Protein AF-A0A1W9PAC4-F1 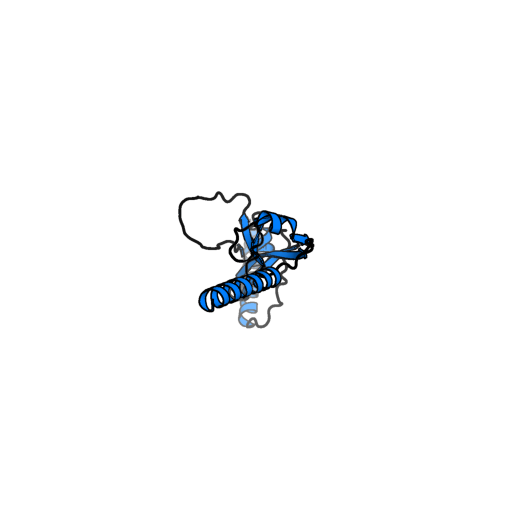(afdb_monomer)

Sequence (185 aa):
MRRWAFILVIIVAGIILAYIFEKTGLWRTVSPDELKNSIEIIDVETKWVKKYYQPWPAKLILVPAISFRVKNISDKPLRYINFNANFRFKDDYENLGDFTLKSNYGVEGKTKESFEKNPYWKTVFVKLFAQSKGSQYVLLGEWEVSKKIEFEEPEPVGLPEKKKIKEKQDSSEKLSSEKKKEEIK

Secondary structure (DSSP, 8-state):
-HHHHHHHHHHHHHHHHHHHHHHHTTT-PPPHHHHHHHEEEEEEEEEEEEEEEETTTTEEEEEEEEEEEEEE-SSSPP-SEEEEEEEEETT-----S--------PEEESSHHHHHT-TT-PPEEEEEEEEETTPPPEEEEEEEPP--EE--PPP-----HHHHHHHHHHHHHHHHHHHHHHTT-

Foldseek 3Di:
DVVVVVVVVVVVVVVVVVVVCVVVCVPDFQALVNVLVQKDKADKAKEWEWPDADVVVQKTKIAIDIDIDMDGPDPDDAPAKDKDKDKDFPPDDDPVDDDDDDDPRIDMARDPVRQVPDPSPGWMKMWMWMGGPPHDTHTNDIDIHDHHYPDDDDDDPDDDVVVVVVVVVVVVVVVVVVVVVVVVD

Structure (mmCIF, N/CA/C/O backbone):
data_AF-A0A1W9PAC4-F1
#
_entry.id   AF-A0A1W9PAC4-F1
#
loop_
_atom_site.group_PDB
_atom_site.id
_atom_site.type_symbol
_atom_site.label_atom_id
_atom_site.label_alt_id
_atom_site.label_comp_id
_atom_site.label_asym_id
_atom_site.label_entity_id
_atom_site.label_seq_id
_atom_site.pdbx_PDB_ins_code
_atom_site.Cartn_x
_atom_site.Cartn_y
_atom_site.Cartn_z
_atom_site.occupancy
_atom_site.B_iso_or_equiv
_atom_site.auth_seq_id
_atom_site.auth_comp_id
_atom_site.auth_asym_id
_atom_site.auth_atom_id
_atom_site.pdbx_PDB_model_num
ATOM 1 N N . MET A 1 1 ? 56.668 -9.539 -27.075 1.00 60.09 1 MET A N 1
ATOM 2 C CA . MET A 1 1 ? 55.412 -10.220 -27.477 1.00 60.09 1 MET A CA 1
ATOM 3 C C . MET A 1 1 ? 54.545 -10.691 -26.306 1.00 60.09 1 MET A C 1
ATOM 5 O O . MET A 1 1 ? 53.349 -10.454 -26.348 1.00 60.09 1 MET A O 1
ATOM 9 N N . ARG A 1 2 ? 55.102 -11.274 -25.228 1.00 66.62 2 ARG A N 1
ATOM 10 C CA . ARG A 1 2 ? 54.302 -11.801 -24.096 1.00 66.62 2 ARG A CA 1
ATOM 11 C C . ARG A 1 2 ? 53.418 -10.762 -23.381 1.00 66.62 2 ARG A C 1
ATOM 13 O O . ARG A 1 2 ? 52.268 -11.056 -23.098 1.00 66.62 2 ARG A O 1
ATOM 20 N N . ARG A 1 3 ? 53.906 -9.533 -23.155 1.00 71.81 3 ARG A N 1
ATOM 21 C CA . ARG A 1 3 ? 53.130 -8.449 -22.508 1.00 71.81 3 ARG A CA 1
ATOM 22 C C . ARG A 1 3 ? 51.847 -8.073 -23.264 1.00 71.81 3 ARG A C 1
ATOM 24 O O . ARG A 1 3 ? 50.811 -7.898 -22.642 1.00 71.81 3 ARG A O 1
ATOM 31 N N . TRP A 1 4 ? 51.908 -8.019 -24.593 1.00 80.62 4 TRP A N 1
ATOM 32 C CA . TRP A 1 4 ? 50.751 -7.713 -25.441 1.00 80.62 4 TRP A CA 1
ATOM 33 C C . TRP A 1 4 ? 49.730 -8.857 -25.467 1.00 80.62 4 TRP A C 1
ATOM 35 O O . TRP A 1 4 ? 48.531 -8.605 -25.437 1.00 80.62 4 TRP A O 1
ATOM 45 N N . ALA A 1 5 ? 50.199 -10.109 -25.426 1.00 83.19 5 ALA A N 1
ATOM 46 C CA . ALA A 1 5 ? 49.327 -11.276 -25.301 1.00 83.19 5 ALA A CA 1
ATOM 47 C C . ALA A 1 5 ? 48.575 -11.299 -23.955 1.00 83.19 5 ALA A C 1
ATOM 49 O O . ALA A 1 5 ? 47.379 -11.568 -23.933 1.00 83.19 5 ALA A O 1
ATOM 50 N N . PHE A 1 6 ? 49.234 -10.945 -22.843 1.00 85.31 6 PHE A N 1
ATOM 51 C CA . PHE A 1 6 ? 48.568 -10.830 -21.537 1.00 85.31 6 PHE A CA 1
ATOM 52 C C . PHE A 1 6 ? 47.510 -9.719 -21.506 1.00 85.31 6 PHE A C 1
ATOM 54 O O . PHE A 1 6 ? 46.429 -9.929 -20.963 1.00 85.31 6 PHE A O 1
ATOM 61 N N . ILE A 1 7 ? 47.785 -8.568 -22.127 1.00 88.12 7 ILE A N 1
ATOM 62 C CA . ILE A 1 7 ? 46.810 -7.470 -22.232 1.00 88.12 7 ILE A CA 1
ATOM 63 C C . ILE A 1 7 ? 45.577 -7.917 -23.034 1.00 88.12 7 ILE A C 1
ATOM 65 O O . ILE A 1 7 ? 44.453 -7.684 -22.598 1.00 88.12 7 ILE A O 1
ATOM 69 N N . LEU A 1 8 ? 45.772 -8.620 -24.155 1.00 90.06 8 LEU A N 1
ATOM 70 C CA . LEU A 1 8 ? 44.669 -9.163 -24.956 1.00 90.06 8 LEU A CA 1
ATOM 71 C C . LEU A 1 8 ? 43.803 -10.155 -24.170 1.00 90.06 8 LEU A C 1
ATOM 73 O O . LEU A 1 8 ? 42.580 -10.067 -24.228 1.00 90.06 8 LEU A O 1
ATOM 77 N N . VAL A 1 9 ? 44.412 -11.057 -23.396 1.00 91.88 9 VAL A N 1
ATOM 78 C CA . VAL A 1 9 ? 43.668 -12.018 -22.562 1.00 91.88 9 VAL A CA 1
ATOM 79 C C . VAL A 1 9 ? 42.829 -11.308 -21.498 1.00 91.88 9 VAL A C 1
ATOM 81 O O . VAL A 1 9 ? 41.680 -11.685 -21.289 1.00 91.88 9 VAL A O 1
ATOM 84 N N . ILE A 1 10 ? 43.355 -10.255 -20.863 1.00 93.00 10 ILE A N 1
ATOM 85 C CA . ILE A 1 10 ? 42.607 -9.470 -19.867 1.00 93.00 10 ILE A CA 1
ATOM 86 C C . ILE A 1 10 ? 41.423 -8.744 -20.513 1.00 93.00 10 ILE A C 1
ATOM 88 O O . ILE A 1 10 ? 40.334 -8.739 -19.945 1.00 93.00 10 ILE A O 1
ATOM 92 N N . ILE A 1 11 ? 41.604 -8.170 -21.706 1.00 94.19 11 ILE A N 1
ATOM 93 C CA . ILE A 1 11 ? 40.517 -7.500 -22.435 1.00 94.19 11 ILE A CA 1
ATOM 94 C C . ILE A 1 11 ? 39.421 -8.506 -22.798 1.00 94.19 11 ILE A C 1
ATOM 96 O O . ILE A 1 11 ? 38.248 -8.252 -22.534 1.00 94.19 11 ILE A O 1
ATOM 100 N N . VAL A 1 12 ? 39.789 -9.670 -23.341 1.00 94.94 12 VAL A N 1
ATOM 101 C CA . VAL A 1 12 ? 38.826 -10.726 -23.688 1.00 94.94 12 VAL A CA 1
ATOM 102 C C . VAL A 1 12 ? 38.099 -11.237 -22.441 1.00 94.94 12 VAL A C 1
ATOM 104 O O . VAL A 1 12 ? 36.876 -11.356 -22.459 1.00 94.94 12 VAL A O 1
ATOM 107 N N . ALA A 1 13 ? 38.812 -11.464 -21.335 1.00 94.06 13 ALA A N 1
ATOM 108 C CA . ALA A 1 13 ? 38.203 -11.848 -20.063 1.00 94.06 13 ALA A CA 1
ATOM 109 C C . ALA A 1 13 ? 37.249 -10.764 -19.532 1.00 94.06 13 ALA A C 1
ATOM 111 O O . ALA A 1 13 ? 36.158 -11.090 -19.072 1.00 94.06 13 ALA A O 1
ATOM 112 N N . GLY A 1 14 ? 37.615 -9.485 -19.650 1.00 93.19 14 GLY A N 1
ATOM 113 C CA . GLY A 1 14 ? 36.762 -8.355 -19.283 1.00 93.19 14 GLY A CA 1
ATOM 114 C C . GLY A 1 14 ? 35.483 -8.277 -20.119 1.00 93.19 14 GLY A C 1
ATOM 115 O O . GLY A 1 14 ? 34.410 -8.065 -19.562 1.00 93.19 14 GLY A O 1
ATOM 116 N N . ILE A 1 15 ? 35.568 -8.521 -21.431 1.00 92.44 15 ILE A N 1
ATOM 117 C CA . ILE A 1 15 ? 34.404 -8.558 -22.332 1.00 92.44 15 ILE A CA 1
ATOM 118 C C . ILE A 1 15 ? 33.488 -9.740 -21.992 1.00 92.44 15 ILE A C 1
ATOM 120 O O . ILE A 1 15 ? 32.274 -9.567 -21.900 1.00 92.44 15 ILE A O 1
ATOM 124 N N . ILE A 1 16 ? 34.054 -10.929 -21.755 1.00 92.00 16 ILE A N 1
ATOM 125 C CA . ILE A 1 16 ? 33.286 -12.112 -21.338 1.00 92.00 16 ILE A CA 1
ATOM 126 C C . ILE A 1 16 ? 32.584 -11.841 -20.003 1.00 92.00 16 ILE A C 1
ATOM 128 O O . ILE A 1 16 ? 31.401 -12.138 -19.852 1.00 92.00 16 ILE A O 1
ATOM 132 N N . LEU A 1 17 ? 33.286 -11.231 -19.048 1.00 88.69 17 LEU A N 1
ATOM 133 C CA . LEU A 1 17 ? 32.726 -10.890 -17.747 1.00 88.69 17 LEU A CA 1
ATOM 134 C C . LEU A 1 17 ? 31.607 -9.841 -17.869 1.00 88.69 17 LEU A C 1
ATOM 136 O O . LEU A 1 17 ? 30.558 -10.001 -17.248 1.00 88.69 17 LEU A O 1
ATOM 140 N N . ALA A 1 18 ? 31.780 -8.819 -18.712 1.00 84.38 18 ALA A N 1
ATOM 141 C CA . ALA A 1 18 ? 30.745 -7.828 -19.006 1.00 84.38 18 ALA A CA 1
ATOM 142 C C . ALA A 1 18 ? 29.501 -8.470 -19.646 1.00 84.38 18 ALA A C 1
ATOM 144 O O . ALA A 1 18 ? 28.381 -8.189 -19.219 1.00 84.38 18 ALA A O 1
ATOM 145 N N . TYR A 1 19 ? 29.686 -9.398 -20.590 1.00 85.75 19 TYR A N 1
ATOM 146 C CA . TYR A 1 19 ? 28.593 -10.154 -21.209 1.00 85.75 19 TYR A CA 1
ATOM 147 C C . TYR A 1 19 ? 27.825 -11.008 -20.185 1.00 85.75 19 TYR A C 1
ATOM 149 O O . TYR A 1 19 ? 26.591 -11.038 -20.181 1.00 85.75 19 TYR A O 1
ATOM 157 N N . ILE A 1 20 ? 28.541 -11.665 -19.266 1.00 83.81 20 ILE A N 1
ATOM 158 C CA . ILE A 1 20 ? 27.935 -12.423 -18.163 1.00 83.81 20 ILE A CA 1
ATOM 159 C C . ILE A 1 20 ? 27.167 -11.484 -17.223 1.00 83.81 20 ILE A C 1
ATOM 161 O O . ILE A 1 20 ? 26.038 -11.801 -16.842 1.00 83.81 20 ILE A O 1
ATOM 165 N N . PHE A 1 21 ? 27.715 -10.319 -16.868 1.00 78.00 21 PHE A N 1
ATOM 166 C CA . PHE A 1 21 ? 27.021 -9.343 -16.020 1.00 78.00 21 PHE A CA 1
ATOM 167 C C . PHE A 1 21 ? 25.749 -8.786 -16.672 1.00 78.00 21 PHE A C 1
ATOM 169 O O . PHE A 1 21 ? 24.727 -8.639 -15.995 1.00 78.00 21 PHE A O 1
ATOM 176 N N . GLU A 1 22 ? 25.765 -8.544 -17.984 1.00 71.69 22 GLU A N 1
ATOM 177 C CA . GLU A 1 22 ? 24.590 -8.092 -18.731 1.00 71.69 22 GLU A CA 1
ATOM 178 C C . GLU A 1 22 ? 23.487 -9.163 -18.766 1.00 71.69 22 GLU A C 1
ATOM 180 O O . GLU A 1 22 ? 22.313 -8.861 -18.525 1.00 71.69 22 GLU A O 1
ATOM 185 N N . LYS A 1 23 ? 23.860 -10.429 -19.001 1.00 74.44 23 LYS A N 1
ATOM 186 C CA . LYS A 1 23 ? 22.927 -11.568 -19.019 1.00 74.44 23 LYS A CA 1
ATOM 187 C C . LYS A 1 23 ? 22.364 -11.904 -17.641 1.00 74.44 23 LYS A C 1
ATOM 189 O O . LYS A 1 23 ? 21.190 -12.248 -17.535 1.00 74.44 23 LYS A O 1
ATOM 194 N N . THR A 1 24 ? 23.174 -11.794 -16.592 1.00 69.50 24 THR A N 1
ATOM 195 C CA . THR A 1 24 ? 22.753 -12.071 -15.207 1.00 69.50 24 THR A CA 1
ATOM 196 C C . THR A 1 24 ? 21.958 -10.921 -14.584 1.00 69.50 24 THR A C 1
ATOM 198 O O . THR A 1 24 ? 21.351 -11.096 -13.526 1.00 69.50 24 THR A O 1
ATOM 201 N N . GLY A 1 25 ? 21.892 -9.762 -15.252 1.00 63.94 25 GLY A N 1
ATOM 202 C CA . GLY A 1 25 ? 21.044 -8.640 -14.853 1.00 63.94 25 GLY A CA 1
ATOM 203 C C . GLY A 1 25 ? 21.508 -7.949 -13.572 1.00 63.94 25 GLY A C 1
ATOM 204 O O . GLY A 1 25 ? 20.703 -7.295 -12.909 1.00 63.94 25 GLY A O 1
ATOM 205 N N . LEU A 1 26 ? 22.790 -8.082 -13.212 1.00 63.75 26 LEU A N 1
ATOM 206 C CA . LEU A 1 26 ? 23.331 -7.524 -11.971 1.00 63.75 26 LEU A CA 1
ATOM 207 C C . LEU A 1 26 ? 23.225 -5.988 -11.929 1.00 63.75 26 LEU A C 1
ATOM 209 O O . LEU A 1 26 ? 23.086 -5.418 -10.851 1.00 63.75 26 LEU A O 1
ATOM 213 N N . TRP A 1 27 ? 23.245 -5.333 -13.097 1.00 59.75 27 TRP A N 1
ATOM 214 C CA . TRP A 1 27 ? 23.208 -3.870 -13.254 1.00 59.75 27 TRP A CA 1
ATOM 215 C C . TRP A 1 27 ? 21.877 -3.329 -13.784 1.00 59.75 27 TRP A C 1
ATO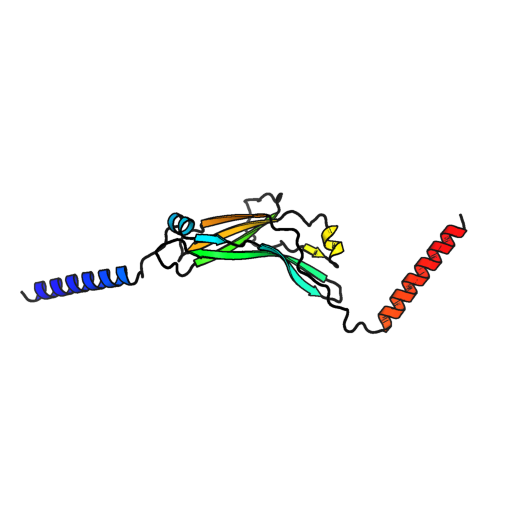M 217 O O . TRP A 1 27 ? 21.769 -2.146 -14.092 1.00 59.75 27 TRP A O 1
ATOM 227 N N . ARG A 1 28 ? 20.843 -4.170 -13.907 1.00 63.25 28 ARG A N 1
ATOM 228 C CA . ARG A 1 28 ? 19.540 -3.701 -14.387 1.00 63.25 28 ARG A CA 1
ATOM 229 C C . ARG A 1 28 ? 18.758 -3.091 -13.230 1.00 63.25 28 ARG A C 1
ATOM 231 O O . ARG A 1 28 ? 18.177 -3.807 -12.415 1.00 63.25 28 ARG A O 1
ATOM 238 N N . THR A 1 29 ? 18.755 -1.766 -13.164 1.00 66.56 29 THR A N 1
ATOM 239 C CA . THR A 1 29 ? 17.767 -0.997 -12.409 1.00 66.56 29 THR A CA 1
ATOM 240 C C . THR A 1 29 ? 16.580 -0.735 -13.331 1.00 66.56 29 THR A C 1
ATOM 242 O O . THR A 1 29 ? 16.749 -0.323 -14.476 1.00 66.56 29 THR A O 1
ATOM 245 N N . VAL A 1 30 ? 15.370 -1.050 -12.869 1.00 76.00 30 VAL A N 1
ATOM 246 C CA . VAL A 1 30 ? 14.154 -0.714 -13.620 1.00 76.00 30 VAL A CA 1
ATOM 247 C C . VAL A 1 30 ? 13.924 0.779 -13.429 1.00 76.00 30 VAL A C 1
ATOM 249 O O . VAL A 1 30 ? 13.931 1.254 -12.290 1.00 76.00 30 VAL A O 1
ATOM 252 N N . SER A 1 31 ? 13.771 1.521 -14.525 1.00 82.75 31 SER A N 1
ATOM 253 C CA . SER A 1 31 ? 13.469 2.950 -14.424 1.00 82.75 31 SER A CA 1
ATOM 254 C C . SER A 1 31 ? 12.066 3.165 -13.829 1.00 82.75 31 SER A C 1
ATOM 256 O O . SER A 1 31 ? 11.209 2.291 -13.971 1.00 82.75 31 SER A O 1
ATOM 258 N N . PRO A 1 32 ? 11.801 4.302 -13.163 1.00 82.94 32 PRO A N 1
ATOM 259 C CA . PRO A 1 32 ? 10.486 4.603 -12.591 1.00 82.94 32 PRO A CA 1
ATOM 260 C C . PRO A 1 32 ? 9.332 4.471 -13.605 1.00 82.94 32 PRO A C 1
ATOM 262 O O . PRO A 1 32 ? 8.325 3.815 -13.335 1.00 82.94 32 PRO A O 1
ATOM 265 N N . ASP A 1 33 ? 9.506 5.021 -14.806 1.00 85.25 33 ASP A N 1
ATOM 266 C CA . ASP A 1 33 ? 8.476 4.990 -15.850 1.00 85.25 33 ASP A CA 1
ATOM 267 C C . ASP A 1 33 ? 8.273 3.581 -16.420 1.00 85.25 33 ASP A C 1
ATOM 269 O O . ASP A 1 33 ? 7.141 3.144 -16.632 1.00 85.25 33 ASP A O 1
ATOM 273 N N . GLU A 1 34 ? 9.360 2.823 -16.604 1.00 84.56 34 GLU A N 1
ATOM 274 C CA . GLU A 1 34 ? 9.277 1.415 -17.004 1.00 84.56 34 GLU A CA 1
ATOM 275 C C . GLU A 1 34 ? 8.560 0.590 -15.930 1.00 84.56 34 GLU A C 1
ATOM 277 O O . GLU A 1 34 ? 7.704 -0.227 -16.262 1.00 84.56 34 GLU A O 1
ATOM 282 N N . LEU A 1 35 ? 8.832 0.839 -14.644 1.00 86.44 35 LEU A N 1
ATOM 283 C CA . LEU A 1 35 ? 8.180 0.146 -13.533 1.00 86.44 35 LEU A CA 1
ATOM 284 C C . LEU A 1 35 ? 6.671 0.408 -13.517 1.00 86.44 35 LEU A C 1
ATOM 286 O O . LEU A 1 35 ? 5.900 -0.536 -13.347 1.00 86.44 35 LEU A O 1
ATOM 290 N N . LYS A 1 36 ? 6.258 1.663 -13.738 1.00 87.38 36 LYS A N 1
ATOM 291 C CA . LYS A 1 36 ? 4.842 2.048 -13.803 1.00 87.38 36 LYS A CA 1
ATOM 292 C C . LYS A 1 36 ? 4.095 1.282 -14.889 1.00 87.38 36 LYS A C 1
ATOM 294 O O . LYS A 1 36 ? 3.014 0.769 -14.642 1.00 87.38 36 LYS A O 1
ATOM 299 N N . ASN A 1 37 ? 4.693 1.188 -16.073 1.00 88.50 37 ASN A N 1
ATOM 300 C CA . ASN A 1 37 ? 4.076 0.537 -17.228 1.00 88.50 37 ASN A CA 1
ATOM 301 C C . ASN A 1 37 ? 4.158 -0.996 -17.161 1.00 88.50 37 ASN A C 1
ATOM 303 O O . ASN A 1 37 ? 3.436 -1.687 -17.873 1.00 88.50 37 ASN A O 1
ATOM 307 N N . SER A 1 38 ? 5.038 -1.533 -16.314 1.00 87.06 38 SER A N 1
ATOM 308 C CA . SER A 1 38 ? 5.217 -2.978 -16.142 1.00 87.06 38 SER A CA 1
ATOM 309 C C . SER A 1 38 ? 4.246 -3.588 -15.131 1.00 87.06 38 SER A C 1
ATOM 311 O O . SER A 1 38 ? 4.070 -4.808 -15.120 1.00 87.06 38 SER A O 1
ATOM 313 N N . ILE A 1 39 ? 3.649 -2.768 -14.260 1.00 86.56 39 ILE A N 1
ATOM 314 C CA . ILE A 1 39 ? 2.827 -3.214 -13.137 1.00 86.56 39 ILE A CA 1
ATOM 315 C C . ILE A 1 39 ? 1.390 -2.737 -13.312 1.00 86.56 39 ILE A C 1
ATOM 317 O O . ILE A 1 39 ? 1.124 -1.541 -13.379 1.00 86.56 39 ILE A O 1
ATOM 321 N N . GLU A 1 40 ? 0.456 -3.679 -13.261 1.00 87.38 40 GLU A N 1
ATOM 322 C CA . GLU A 1 40 ? -0.969 -3.392 -13.150 1.00 87.38 40 GLU A CA 1
ATOM 323 C C . GLU A 1 40 ? -1.501 -3.879 -11.804 1.00 87.38 40 GLU A C 1
ATOM 325 O O . GLU A 1 40 ? -1.201 -4.990 -11.346 1.00 87.38 40 GLU A O 1
ATOM 330 N N . ILE A 1 41 ? -2.287 -3.019 -11.160 1.00 86.56 41 ILE A N 1
ATOM 331 C CA . ILE A 1 41 ? -2.969 -3.325 -9.908 1.00 86.56 41 ILE A CA 1
ATOM 332 C C . ILE A 1 41 ? -4.373 -3.826 -10.236 1.00 86.56 41 ILE A C 1
ATOM 334 O O . ILE A 1 41 ? -5.154 -3.131 -10.880 1.00 86.56 41 ILE A O 1
ATOM 338 N N . ILE A 1 42 ? -4.690 -5.024 -9.757 1.00 85.12 42 ILE A N 1
ATOM 339 C CA . ILE A 1 42 ? -5.979 -5.692 -9.940 1.00 85.12 42 ILE A CA 1
ATOM 340 C C . ILE A 1 42 ? -6.605 -6.009 -8.577 1.00 85.12 42 ILE A C 1
ATOM 342 O O . ILE A 1 42 ? -5.904 -6.112 -7.569 1.00 85.12 42 ILE A O 1
ATOM 346 N N . ASP A 1 43 ? -7.926 -6.185 -8.546 1.00 82.00 43 ASP A N 1
ATOM 347 C CA . ASP A 1 43 ? -8.686 -6.608 -7.360 1.00 82.00 43 ASP A CA 1
ATOM 348 C C . ASP A 1 43 ? -8.387 -5.780 -6.102 1.00 82.00 43 ASP A C 1
ATOM 350 O O . ASP A 1 43 ? -7.996 -6.307 -5.059 1.00 82.00 43 ASP A O 1
ATOM 354 N N . VAL A 1 44 ? -8.542 -4.461 -6.221 1.00 82.00 44 VAL A N 1
ATOM 355 C CA . VAL A 1 44 ? -8.365 -3.545 -5.093 1.00 82.00 44 VAL A CA 1
ATOM 356 C C . VAL A 1 44 ? -9.565 -3.633 -4.162 1.00 82.00 44 VAL A C 1
ATOM 358 O O . VAL A 1 44 ? -10.692 -3.317 -4.536 1.00 82.00 44 VAL A O 1
ATOM 361 N N . GLU A 1 45 ? -9.299 -4.001 -2.918 1.00 81.12 45 GLU A N 1
ATOM 362 C CA . GLU A 1 45 ? -10.261 -4.015 -1.831 1.00 81.12 45 GLU A CA 1
ATOM 363 C C . GLU A 1 45 ? -9.771 -3.110 -0.700 1.00 81.12 45 GLU A C 1
ATOM 365 O O . GLU A 1 45 ? -8.631 -3.196 -0.243 1.00 81.12 45 GLU A O 1
ATOM 370 N N . THR A 1 46 ? -10.650 -2.238 -0.217 1.00 81.12 46 THR A N 1
ATOM 371 C CA . THR A 1 46 ? -10.368 -1.355 0.913 1.00 81.12 46 THR A CA 1
ATOM 372 C C . THR A 1 46 ? -11.346 -1.632 2.044 1.00 81.12 46 THR A C 1
ATOM 374 O O . THR A 1 46 ? -12.549 -1.780 1.822 1.00 81.12 46 THR A O 1
ATOM 377 N N . LYS A 1 47 ? -10.832 -1.724 3.271 1.00 83.25 47 LYS A N 1
ATOM 378 C CA . LYS A 1 47 ? -11.626 -2.040 4.464 1.00 83.25 47 LYS A CA 1
ATOM 379 C C . LYS A 1 47 ? -10.992 -1.482 5.729 1.00 83.25 47 LYS A C 1
ATOM 381 O O . LYS A 1 47 ? -9.812 -1.149 5.751 1.00 83.25 47 LYS A O 1
ATOM 386 N N . TRP A 1 48 ? -11.780 -1.393 6.790 1.00 80.06 48 TRP A N 1
ATOM 387 C CA . TRP A 1 48 ? -11.318 -1.046 8.127 1.00 80.06 48 TRP A CA 1
ATOM 388 C C . TRP A 1 48 ? -11.157 -2.317 8.944 1.00 80.06 48 TRP A C 1
ATOM 390 O O . TRP A 1 48 ? -12.115 -3.067 9.135 1.00 80.06 48 TRP A O 1
ATOM 400 N N . VAL A 1 49 ? -9.940 -2.546 9.425 1.00 79.56 49 VAL A N 1
ATOM 401 C CA . VAL A 1 49 ? -9.571 -3.739 10.190 1.00 79.56 49 VAL A CA 1
ATOM 402 C C . VAL A 1 49 ? -9.275 -3.369 11.636 1.00 79.56 49 VAL A C 1
ATOM 404 O O . VAL A 1 49 ? -8.835 -2.254 11.940 1.00 79.56 49 VAL A O 1
ATOM 407 N N . LYS A 1 50 ? -9.488 -4.317 12.550 1.00 84.56 50 LYS A N 1
ATOM 408 C CA . LYS A 1 50 ? -9.078 -4.156 13.948 1.00 84.56 50 LYS A CA 1
ATOM 409 C C . LYS A 1 50 ? -7.553 -4.098 14.057 1.00 84.56 50 LYS A C 1
ATOM 411 O O . LYS A 1 50 ? -6.859 -5.038 13.685 1.00 84.56 50 LYS A O 1
ATOM 416 N N . LYS A 1 51 ? -7.028 -3.010 14.620 1.00 81.31 51 LYS A N 1
ATOM 417 C CA . LYS A 1 51 ? -5.631 -2.929 15.075 1.00 81.31 51 LYS A CA 1
ATOM 418 C C . LYS A 1 51 ? -5.498 -3.390 16.519 1.00 81.31 51 LYS A C 1
ATOM 420 O O . LYS A 1 51 ? -4.524 -4.043 16.873 1.00 81.31 51 LYS A O 1
ATOM 425 N N . TYR A 1 52 ? -6.463 -3.020 17.353 1.00 79.81 52 TYR A N 1
ATOM 426 C CA . TYR A 1 52 ? -6.455 -3.330 18.775 1.00 79.81 52 TYR A CA 1
ATOM 427 C C . TYR A 1 52 ? -7.879 -3.525 19.271 1.00 79.81 52 TYR A C 1
ATOM 429 O O . TYR A 1 52 ? -8.758 -2.744 18.917 1.00 79.81 52 TYR A O 1
ATOM 437 N N . TYR A 1 53 ? -8.096 -4.542 20.097 1.00 80.75 53 TYR A N 1
ATOM 438 C CA . TYR A 1 53 ? -9.363 -4.761 20.779 1.00 80.75 53 TYR A CA 1
ATOM 439 C C . TYR A 1 53 ? -9.094 -5.242 22.200 1.00 80.75 53 TYR A C 1
ATOM 441 O O . TYR A 1 53 ? -8.336 -6.188 22.409 1.00 80.75 53 TYR A O 1
ATOM 449 N N . GLN A 1 54 ? -9.731 -4.593 23.163 1.00 77.06 54 GLN A N 1
ATOM 450 C CA . GLN A 1 54 ? -9.695 -4.947 24.568 1.00 77.06 54 GLN A CA 1
ATOM 451 C C . GLN A 1 54 ? -11.129 -4.965 25.104 1.00 77.06 54 GLN A C 1
ATOM 453 O O . GLN A 1 54 ? -11.797 -3.934 25.028 1.00 77.06 54 GLN A O 1
ATOM 458 N N . PRO A 1 55 ? -11.595 -6.093 25.669 1.00 75.12 55 PRO A N 1
ATOM 459 C CA . PRO A 1 55 ? -12.936 -6.191 26.246 1.00 75.12 55 PRO A CA 1
ATOM 460 C C . PRO A 1 55 ? -13.116 -5.363 27.527 1.00 75.12 55 PRO A C 1
ATOM 462 O O . PRO A 1 55 ? -14.161 -4.749 27.731 1.00 75.12 55 PRO A O 1
ATOM 465 N N . TRP A 1 56 ? -12.104 -5.324 28.406 1.00 72.56 56 TRP A N 1
ATOM 466 C CA . TRP A 1 56 ? -12.157 -4.538 29.643 1.00 72.56 56 TRP A CA 1
ATOM 467 C C . TRP A 1 56 ? -10.797 -3.931 30.039 1.00 72.56 56 TRP A C 1
ATOM 469 O O . TRP A 1 56 ? -9.825 -4.675 30.196 1.00 72.56 56 TRP A O 1
ATOM 479 N N . PRO A 1 57 ? -10.723 -2.609 30.295 1.00 77.25 57 PRO A N 1
ATOM 480 C CA . PRO A 1 57 ? -11.672 -1.585 29.839 1.00 77.25 57 PRO A CA 1
ATOM 481 C C . PRO A 1 57 ? -11.874 -1.631 28.314 1.00 77.25 57 PRO A C 1
ATOM 483 O O . PRO A 1 57 ? -10.928 -1.898 27.577 1.00 77.25 57 PRO A O 1
ATOM 486 N N . ALA A 1 58 ? -13.107 -1.386 27.857 1.00 75.75 58 ALA A N 1
ATOM 487 C CA . ALA A 1 58 ? -13.475 -1.490 26.445 1.00 75.75 58 ALA A CA 1
ATOM 488 C C . ALA A 1 58 ? -12.681 -0.495 25.586 1.00 75.75 58 ALA A C 1
ATOM 490 O O . ALA A 1 58 ? -12.839 0.723 25.731 1.00 75.75 58 ALA A O 1
ATOM 491 N N . LYS A 1 59 ? -11.834 -1.015 24.695 1.00 78.06 59 LYS A N 1
ATOM 492 C CA . LYS A 1 59 ? -11.043 -0.217 23.755 1.00 78.06 59 LYS A CA 1
ATOM 493 C C . LYS A 1 59 ? -10.936 -0.937 22.417 1.00 78.06 59 LYS A C 1
ATOM 495 O O . LYS A 1 59 ? -10.314 -1.991 22.337 1.00 78.06 59 LYS A O 1
ATOM 500 N N . LEU A 1 60 ? -11.494 -0.349 21.365 1.00 79.44 60 LEU A N 1
ATOM 501 C CA . LEU A 1 60 ? -11.366 -0.808 19.985 1.00 79.44 60 LEU A CA 1
ATOM 502 C C . LEU A 1 60 ? -10.655 0.280 19.175 1.00 79.44 60 LEU A C 1
ATOM 504 O O . LEU A 1 60 ? -11.009 1.455 19.243 1.00 79.44 60 LEU A O 1
ATOM 508 N N . ILE A 1 61 ? -9.631 -0.109 18.424 1.00 80.19 61 ILE A N 1
ATOM 509 C CA . ILE A 1 61 ? -8.932 0.760 17.478 1.00 80.19 61 ILE A CA 1
ATOM 510 C C . ILE A 1 61 ? -9.052 0.121 16.106 1.00 80.19 61 ILE A C 1
ATOM 512 O O . ILE A 1 61 ? -8.565 -0.995 15.890 1.00 80.19 61 ILE A O 1
ATOM 516 N N . LEU A 1 62 ? -9.678 0.846 15.185 1.00 80.25 62 LEU A N 1
ATOM 517 C CA . LEU A 1 62 ? -9.760 0.462 13.783 1.00 80.25 62 LEU A CA 1
ATOM 518 C C . LEU A 1 62 ? -8.751 1.267 12.969 1.00 80.25 62 LEU A C 1
ATOM 520 O O . LEU A 1 62 ? -8.493 2.441 13.252 1.00 80.25 62 LEU A O 1
ATOM 524 N N . VAL A 1 63 ? -8.191 0.622 11.951 1.00 80.12 63 VAL A N 1
ATOM 525 C CA . VAL A 1 63 ? -7.292 1.257 10.986 1.00 80.12 63 VAL A CA 1
ATOM 526 C C . VAL A 1 63 ? -7.717 0.937 9.560 1.00 80.12 63 VAL A C 1
ATOM 528 O O . VAL A 1 63 ? -8.234 -0.157 9.308 1.00 80.12 63 VAL A O 1
ATOM 531 N N . PRO A 1 64 ? -7.502 1.870 8.621 1.00 82.31 64 PRO A N 1
ATOM 532 C CA . PRO A 1 64 ? -7.736 1.603 7.215 1.00 82.31 64 PRO A CA 1
ATOM 533 C C . PRO A 1 64 ? -6.715 0.583 6.699 1.00 82.31 64 PRO A C 1
ATOM 535 O O . PRO A 1 64 ? -5.536 0.620 7.054 1.00 82.31 64 PRO A O 1
ATOM 538 N N . ALA A 1 65 ? -7.172 -0.318 5.839 1.00 78.38 65 ALA A N 1
ATOM 539 C CA . ALA A 1 65 ? -6.360 -1.308 5.154 1.00 78.38 65 ALA A CA 1
ATOM 540 C C . ALA A 1 65 ? -6.744 -1.371 3.673 1.00 78.38 65 ALA A C 1
ATOM 542 O O . ALA A 1 65 ? -7.910 -1.213 3.299 1.00 78.38 65 ALA A O 1
ATOM 543 N N . ILE A 1 66 ? -5.741 -1.627 2.835 1.00 82.81 66 ILE A N 1
ATOM 544 C CA . ILE A 1 66 ? -5.901 -1.919 1.412 1.00 82.81 66 ILE A CA 1
ATOM 545 C C . ILE A 1 66 ? -5.326 -3.305 1.136 1.00 82.81 66 ILE A C 1
ATOM 547 O O . ILE A 1 66 ? -4.245 -3.649 1.610 1.00 82.81 66 ILE A O 1
ATOM 551 N N . SER A 1 67 ? -6.070 -4.105 0.389 1.00 84.62 67 SER A N 1
ATOM 552 C CA . SER A 1 67 ? -5.638 -5.373 -0.183 1.00 84.62 67 SER A CA 1
ATOM 553 C C . SER A 1 67 ? -5.717 -5.239 -1.693 1.00 84.62 67 SER A C 1
ATOM 555 O O . SER A 1 67 ? -6.671 -4.680 -2.223 1.00 84.62 67 SER A O 1
ATOM 557 N N . PHE A 1 68 ? -4.686 -5.688 -2.389 1.00 85.94 68 PHE A N 1
ATOM 558 C CA . PHE A 1 68 ? -4.623 -5.597 -3.838 1.00 85.94 68 PHE A CA 1
ATOM 559 C C . PHE A 1 68 ? -3.816 -6.766 -4.377 1.00 85.94 68 PHE A C 1
ATOM 561 O O . PHE A 1 68 ? -2.952 -7.321 -3.691 1.00 85.94 68 PHE A O 1
ATOM 568 N N . ARG A 1 69 ? -4.093 -7.138 -5.622 1.00 85.62 69 ARG A N 1
ATOM 569 C CA . ARG A 1 69 ? -3.288 -8.085 -6.380 1.00 85.62 69 ARG A CA 1
ATOM 570 C C . ARG A 1 69 ? -2.493 -7.332 -7.437 1.00 85.62 69 ARG A C 1
ATOM 572 O O . ARG A 1 69 ? -2.883 -6.269 -7.911 1.00 85.62 69 ARG A O 1
ATOM 579 N N . VAL A 1 70 ? -1.333 -7.880 -7.769 1.00 85.19 70 VAL A N 1
ATOM 580 C CA . VAL A 1 70 ? -0.392 -7.254 -8.6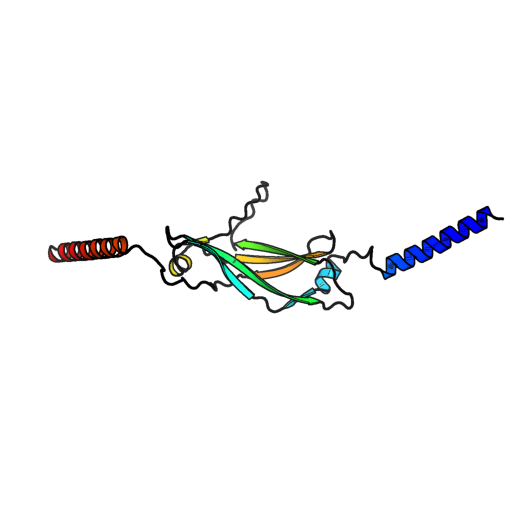96 1.00 85.19 70 VAL A CA 1
ATOM 581 C C . VAL A 1 70 ? -0.140 -8.203 -9.848 1.00 85.19 70 VAL A C 1
ATOM 583 O O . VAL A 1 70 ? 0.165 -9.377 -9.629 1.00 85.19 70 VAL A O 1
ATOM 586 N N . LYS A 1 71 ? -0.234 -7.685 -11.069 1.00 86.50 71 LYS A N 1
ATOM 587 C CA . LYS A 1 71 ? 0.085 -8.408 -12.294 1.00 86.50 71 LYS A CA 1
ATOM 588 C C . LYS A 1 71 ? 1.268 -7.743 -12.993 1.00 86.50 71 LYS A C 1
ATOM 590 O O . LYS A 1 71 ? 1.295 -6.527 -13.164 1.00 86.50 71 LYS A O 1
ATOM 595 N N . ASN A 1 72 ? 2.248 -8.552 -13.393 1.00 88.94 72 ASN A N 1
ATOM 596 C CA . ASN A 1 72 ? 3.331 -8.106 -14.267 1.00 88.94 72 ASN A CA 1
ATOM 597 C C . ASN A 1 72 ? 2.868 -8.226 -15.724 1.00 88.94 72 ASN A C 1
ATOM 599 O O . ASN A 1 72 ? 2.543 -9.329 -16.162 1.00 88.94 72 ASN A O 1
ATOM 603 N N . ILE A 1 73 ? 2.830 -7.107 -16.444 1.00 90.25 73 ILE A N 1
ATOM 604 C CA . ILE A 1 73 ? 2.483 -7.055 -17.875 1.00 90.25 73 ILE A CA 1
ATOM 605 C C . ILE A 1 73 ? 3.742 -7.103 -18.749 1.00 90.25 73 ILE A C 1
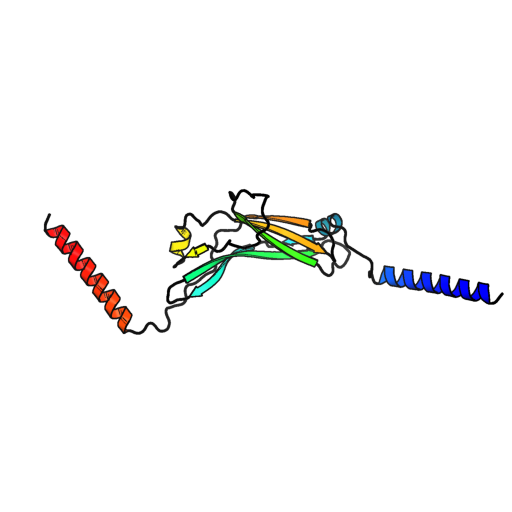ATOM 607 O O . ILE A 1 73 ? 3.669 -7.451 -19.922 1.00 90.25 73 ILE A O 1
ATOM 611 N N . SER A 1 74 ? 4.906 -6.773 -18.189 1.00 86.56 74 SER A N 1
ATOM 612 C CA . SER A 1 74 ? 6.143 -6.726 -18.963 1.00 86.56 74 SER A CA 1
ATOM 613 C C . SER A 1 74 ? 6.674 -8.118 -19.312 1.00 86.56 74 SER A C 1
ATOM 615 O O . SER A 1 74 ? 6.517 -9.078 -18.557 1.00 86.56 74 SER A O 1
ATOM 617 N N . ASP A 1 75 ? 7.422 -8.196 -20.413 1.00 83.44 75 ASP A N 1
ATOM 618 C CA . ASP A 1 75 ? 8.125 -9.416 -20.835 1.00 83.44 75 ASP A CA 1
ATOM 619 C C . ASP A 1 75 ? 9.293 -9.789 -19.904 1.00 83.44 75 ASP A C 1
ATOM 621 O O . ASP A 1 75 ? 9.890 -10.863 -20.013 1.00 83.44 75 ASP A O 1
ATOM 625 N N . LYS A 1 76 ? 9.671 -8.883 -18.992 1.00 83.12 76 LYS A N 1
ATOM 626 C CA . LYS A 1 76 ? 10.817 -9.044 -18.096 1.00 83.12 76 LYS A CA 1
ATOM 627 C C . LYS A 1 76 ? 10.343 -9.450 -16.696 1.00 83.12 76 LYS A C 1
ATOM 629 O O . LYS A 1 76 ? 9.388 -8.881 -16.168 1.00 83.12 76 LYS A O 1
ATOM 634 N N . PRO A 1 77 ? 11.034 -10.383 -16.020 1.00 80.94 77 PRO A N 1
ATOM 635 C CA . PRO A 1 77 ? 10.725 -10.693 -14.632 1.00 80.94 77 PRO A CA 1
ATOM 636 C C . PRO A 1 77 ? 11.121 -9.518 -13.730 1.00 80.94 77 PRO A C 1
ATOM 638 O O . PRO A 1 77 ? 12.299 -9.162 -13.636 1.00 80.94 77 PRO A O 1
ATOM 641 N N . LEU A 1 78 ? 10.146 -8.942 -13.029 1.00 82.31 78 LEU A N 1
ATOM 642 C CA . LEU A 1 78 ? 10.396 -7.910 -12.028 1.00 82.31 78 LEU A CA 1
ATOM 643 C C . LEU A 1 78 ? 10.877 -8.554 -10.721 1.00 82.31 78 LEU A C 1
ATOM 645 O O . LEU A 1 78 ? 10.313 -9.542 -10.251 1.00 82.31 78 LEU A O 1
ATOM 649 N N . ARG A 1 79 ? 11.940 -8.007 -10.125 1.00 79.81 79 ARG A N 1
ATOM 650 C CA . ARG A 1 79 ? 12.535 -8.516 -8.880 1.00 79.81 79 ARG A CA 1
ATOM 651 C C . ARG A 1 79 ? 12.722 -7.379 -7.886 1.00 79.81 79 ARG A C 1
ATOM 653 O O . ARG A 1 79 ? 13.024 -6.263 -8.294 1.00 79.81 79 ARG A O 1
ATOM 660 N N . TYR A 1 80 ? 12.632 -7.702 -6.594 1.00 80.56 80 TYR A N 1
ATOM 661 C CA . TYR A 1 80 ? 12.867 -6.758 -5.493 1.00 80.56 80 TYR A CA 1
ATOM 662 C C . TYR A 1 80 ? 11.978 -5.507 -5.569 1.00 80.56 80 TYR A C 1
ATOM 664 O O . TYR A 1 80 ? 12.465 -4.385 -5.420 1.00 80.56 80 TYR A O 1
ATOM 672 N N . ILE A 1 81 ? 10.685 -5.712 -5.831 1.00 82.81 81 ILE A N 1
ATOM 673 C CA . ILE A 1 81 ? 9.697 -4.636 -5.776 1.00 82.81 81 ILE A CA 1
ATOM 674 C C . ILE A 1 81 ? 9.264 -4.450 -4.325 1.00 82.81 81 ILE A C 1
ATOM 676 O O . ILE A 1 81 ? 8.883 -5.415 -3.662 1.00 82.81 81 ILE A O 1
ATOM 680 N N . ASN A 1 82 ? 9.305 -3.209 -3.856 1.00 84.25 82 ASN A N 1
ATOM 681 C CA . ASN A 1 82 ? 8.714 -2.798 -2.594 1.00 84.25 82 ASN A CA 1
ATOM 682 C C . ASN A 1 82 ? 7.450 -1.974 -2.864 1.00 84.25 82 ASN A C 1
ATOM 684 O O . ASN A 1 82 ? 7.457 -1.125 -3.757 1.00 84.25 82 ASN A O 1
ATOM 688 N N . PHE A 1 83 ? 6.396 -2.216 -2.086 1.00 84.25 83 PHE A N 1
ATOM 689 C CA . PHE A 1 83 ? 5.139 -1.480 -2.148 1.00 84.25 83 PHE A CA 1
ATOM 690 C C . PHE A 1 83 ? 4.936 -0.699 -0.858 1.00 84.25 83 PHE A C 1
ATOM 692 O O . PHE A 1 83 ? 4.904 -1.278 0.225 1.00 84.25 83 PHE A O 1
ATOM 699 N N . ASN A 1 84 ? 4.726 0.606 -0.991 1.00 84.88 84 ASN A N 1
ATOM 700 C CA . ASN A 1 84 ? 4.432 1.491 0.126 1.00 84.88 84 ASN A CA 1
ATOM 701 C C . ASN A 1 84 ? 3.064 2.132 -0.065 1.00 84.88 84 ASN A C 1
ATOM 703 O O . ASN A 1 84 ? 2.753 2.626 -1.145 1.00 84.88 84 ASN A O 1
ATOM 707 N N . ALA A 1 85 ? 2.268 2.179 0.998 1.00 79.88 85 ALA A N 1
ATOM 708 C CA . ALA A 1 85 ? 0.967 2.833 0.996 1.00 79.88 85 ALA A CA 1
ATOM 709 C C . ALA A 1 85 ? 0.968 4.022 1.962 1.00 79.88 85 ALA A C 1
ATOM 711 O O . ALA A 1 85 ? 1.420 3.905 3.102 1.00 79.88 85 ALA A O 1
ATOM 712 N N . ASN A 1 86 ? 0.450 5.162 1.512 1.00 83.00 86 ASN A N 1
ATOM 713 C CA . ASN A 1 86 ? 0.250 6.349 2.338 1.00 83.00 86 ASN A CA 1
ATOM 714 C C . ASN A 1 86 ? -1.252 6.606 2.503 1.00 83.00 86 ASN A C 1
ATOM 716 O O . ASN A 1 86 ? -1.946 6.788 1.504 1.00 83.00 86 ASN A O 1
ATOM 720 N N . PHE A 1 87 ? -1.739 6.612 3.746 1.00 80.31 87 PHE A N 1
ATOM 721 C CA . PHE A 1 87 ? -3.139 6.882 4.081 1.00 80.31 87 PHE A CA 1
ATOM 722 C C . PHE A 1 87 ? -3.301 8.329 4.554 1.00 80.31 87 PHE A C 1
ATOM 724 O O . PHE A 1 87 ? -2.552 8.768 5.426 1.00 80.31 87 PHE A O 1
ATOM 731 N N . ARG A 1 88 ? -4.280 9.060 4.006 1.00 77.12 88 ARG A N 1
ATOM 732 C CA . ARG A 1 88 ? -4.543 10.479 4.321 1.00 77.12 88 ARG A CA 1
ATOM 733 C C . ARG A 1 88 ? -6.033 10.769 4.438 1.00 77.12 88 ARG A C 1
ATOM 735 O O . ARG A 1 88 ? -6.817 10.160 3.722 1.00 77.12 88 ARG A O 1
ATOM 742 N N . PHE A 1 89 ? -6.439 11.719 5.276 1.00 77.88 89 PHE A N 1
ATOM 743 C CA . PHE A 1 89 ? -7.830 12.195 5.296 1.00 77.88 89 PHE A CA 1
ATOM 744 C C . PHE A 1 89 ? -8.074 13.255 4.211 1.00 77.88 89 PHE A C 1
ATOM 746 O O . PHE A 1 89 ? -7.174 14.031 3.906 1.00 77.88 89 PHE A O 1
ATOM 753 N N . LYS A 1 90 ? -9.300 13.304 3.664 1.00 67.94 90 LYS A N 1
ATOM 754 C CA . LYS A 1 90 ? -9.715 14.204 2.561 1.00 67.94 90 LYS A CA 1
ATOM 755 C C . LYS A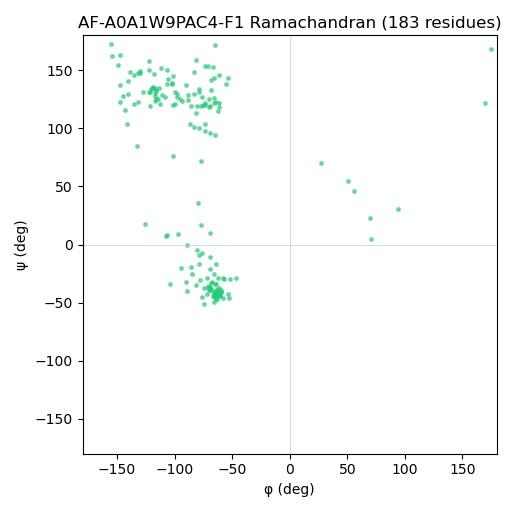 1 90 ? -9.400 15.691 2.779 1.00 67.94 90 LYS A C 1
ATOM 757 O O . LYS A 1 90 ? -9.165 16.396 1.809 1.00 67.94 90 LYS A O 1
ATOM 762 N N . ASP A 1 91 ? -9.372 16.129 4.035 1.00 65.38 91 ASP A N 1
ATOM 763 C CA . ASP A 1 91 ? -9.323 17.548 4.416 1.00 65.38 91 ASP A CA 1
ATOM 764 C C . ASP A 1 91 ? -8.153 17.879 5.360 1.00 65.38 91 ASP A C 1
ATOM 766 O O . ASP A 1 91 ? -8.185 18.889 6.063 1.00 65.38 91 ASP A O 1
ATOM 770 N N . ASP A 1 92 ? -7.144 17.007 5.444 1.00 63.00 92 ASP A N 1
ATOM 771 C CA . ASP A 1 92 ? -5.947 17.263 6.251 1.00 63.00 92 ASP A CA 1
ATOM 772 C C . ASP A 1 92 ? -4.934 18.043 5.398 1.00 63.00 92 ASP A C 1
ATOM 774 O O . ASP A 1 92 ? -4.318 17.492 4.482 1.00 63.00 92 ASP A O 1
ATOM 778 N N . TYR A 1 93 ? -4.813 19.348 5.647 1.00 52.94 93 TYR A N 1
ATOM 779 C CA . TYR A 1 93 ? -3.811 20.199 5.002 1.00 52.94 93 TYR A CA 1
ATOM 780 C C . TYR A 1 93 ? -2.414 19.834 5.528 1.00 52.94 93 TYR A C 1
ATOM 782 O O . TYR A 1 93 ? -2.170 19.874 6.733 1.00 52.94 93 TYR A O 1
ATOM 790 N N . GLU A 1 94 ? -1.474 19.513 4.633 1.00 50.31 94 GLU A N 1
ATOM 791 C CA . GLU A 1 94 ? -0.059 19.403 4.999 1.00 50.31 94 GLU A CA 1
ATOM 792 C C . GLU A 1 94 ? 0.441 20.761 5.501 1.00 50.31 94 GLU A C 1
ATOM 794 O O . GLU A 1 94 ? 0.497 21.734 4.748 1.00 50.31 94 GLU A O 1
ATOM 799 N N . ASN A 1 95 ? 0.877 20.819 6.757 1.00 42.19 95 ASN A N 1
ATOM 800 C CA . ASN A 1 95 ? 1.872 21.808 7.136 1.00 42.19 95 ASN A CA 1
ATOM 801 C C . ASN A 1 95 ? 3.228 21.264 6.658 1.00 42.19 95 ASN A C 1
ATOM 803 O O . ASN A 1 95 ? 3.790 20.356 7.264 1.00 42.19 95 ASN A O 1
ATOM 807 N N . LEU A 1 96 ? 3.713 21.761 5.518 1.00 44.03 96 LEU A N 1
ATOM 808 C CA . LEU A 1 96 ? 4.966 21.341 4.867 1.00 44.03 96 LEU A CA 1
ATOM 809 C C . LEU A 1 96 ? 6.237 21.759 5.643 1.00 44.03 96 LEU A C 1
ATOM 811 O O . LEU A 1 96 ? 7.343 21.620 5.124 1.00 44.03 96 LEU A O 1
ATOM 815 N N . GLY A 1 97 ? 6.100 22.260 6.875 1.00 35.22 97 GLY A N 1
ATOM 816 C CA . GLY A 1 97 ? 7.199 22.654 7.752 1.00 35.22 97 GLY A CA 1
ATOM 817 C C . GLY A 1 97 ? 7.011 22.107 9.162 1.00 35.22 97 GLY A C 1
ATOM 818 O O . GLY A 1 97 ? 6.432 22.778 10.000 1.00 35.22 97 GLY A O 1
ATOM 819 N N . ASP A 1 98 ? 7.436 20.862 9.380 1.00 34.06 98 ASP A N 1
ATOM 820 C CA . ASP A 1 98 ? 8.203 20.409 10.55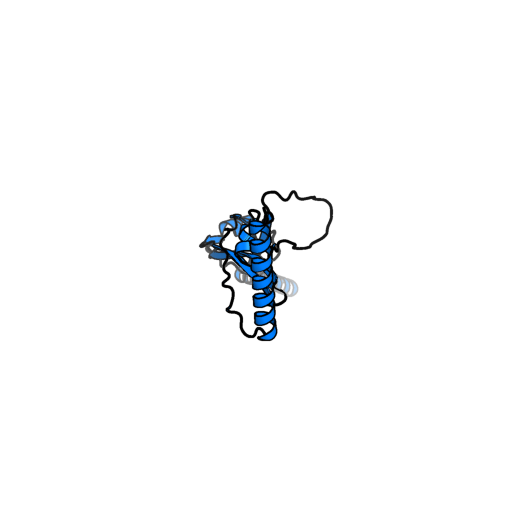2 1.00 34.06 98 ASP A CA 1
ATOM 821 C C . ASP A 1 98 ? 8.283 18.872 10.557 1.00 34.06 98 ASP A C 1
ATOM 823 O O . ASP A 1 98 ? 7.284 18.149 10.555 1.00 34.06 98 ASP A O 1
ATOM 827 N N . PHE A 1 99 ? 9.512 18.350 10.543 1.00 38.28 99 PHE A N 1
ATOM 828 C CA . PHE A 1 99 ? 9.820 16.922 10.605 1.00 38.28 99 PHE A CA 1
ATOM 829 C C . PHE A 1 99 ? 9.381 16.334 11.957 1.00 38.28 99 PHE A C 1
ATOM 831 O O . PHE A 1 99 ? 10.146 16.323 12.916 1.00 38.28 99 PHE A O 1
ATOM 838 N N . THR A 1 100 ? 8.171 15.772 12.038 1.00 27.98 100 THR A N 1
ATOM 839 C CA . THR A 1 100 ? 7.851 14.771 13.070 1.00 27.98 100 THR A CA 1
ATOM 840 C C . THR A 1 100 ? 6.965 13.660 12.504 1.00 27.98 100 THR A C 1
ATOM 842 O O . THR A 1 100 ? 5.762 13.818 12.317 1.00 27.98 100 THR A O 1
ATOM 845 N N . LEU A 1 101 ? 7.566 12.497 12.239 1.00 30.83 101 LEU A N 1
ATOM 846 C CA . LEU A 1 101 ? 6.869 11.280 11.815 1.00 30.83 101 LEU A CA 1
ATOM 847 C C . LEU A 1 101 ? 6.119 10.653 13.000 1.00 30.83 101 LEU A C 1
ATOM 849 O O . LEU A 1 101 ? 6.718 9.982 13.840 1.00 30.83 101 LEU A O 1
ATOM 853 N N . LYS A 1 102 ? 4.792 10.815 13.042 1.00 31.61 102 LYS A N 1
ATOM 854 C CA . LYS A 1 102 ? 3.887 9.930 13.793 1.00 31.61 102 LYS A CA 1
ATOM 855 C C . LYS A 1 102 ? 2.672 9.577 12.937 1.00 31.61 102 LYS A C 1
ATOM 857 O O . LYS A 1 102 ? 1.912 10.446 12.528 1.00 31.61 102 LYS A O 1
ATOM 862 N N . SER A 1 103 ? 2.470 8.284 12.691 1.00 38.75 103 SER A N 1
ATOM 863 C CA . SER A 1 103 ? 1.228 7.766 12.108 1.00 38.75 103 SER A CA 1
ATOM 864 C C . SER A 1 103 ? 0.116 7.806 13.164 1.00 38.75 103 SER A C 1
ATOM 866 O O . SER A 1 103 ? 0.012 6.886 13.976 1.00 38.75 103 SER A O 1
ATOM 868 N N . ASN A 1 104 ? -0.724 8.844 13.134 1.00 48.12 104 ASN A N 1
ATOM 869 C CA . ASN A 1 104 ? -1.830 9.059 14.082 1.00 48.12 104 ASN A CA 1
ATOM 870 C C . ASN A 1 104 ? -3.209 8.575 13.569 1.00 48.12 104 ASN A C 1
ATOM 872 O O . ASN A 1 104 ? -4.222 8.840 14.204 1.00 48.12 104 ASN A O 1
ATOM 876 N N . TYR A 1 105 ? -3.281 7.855 12.444 1.00 52.91 105 TYR A N 1
ATOM 877 C CA . TYR A 1 105 ? -4.540 7.534 11.740 1.00 52.91 105 TYR A CA 1
ATOM 878 C C . TYR A 1 105 ? -5.356 6.362 12.329 1.00 52.91 105 TYR A C 1
ATOM 880 O O . TYR A 1 105 ? -5.954 5.578 11.594 1.00 52.91 105 TYR A O 1
ATOM 888 N N . GLY A 1 106 ? -5.364 6.205 13.654 1.00 48.47 106 GLY A N 1
ATOM 889 C CA . GLY A 1 106 ? -6.255 5.271 14.344 1.00 48.47 106 GLY A CA 1
ATOM 890 C C . GLY A 1 106 ? -7.473 6.011 14.880 1.00 48.47 106 GLY A C 1
ATOM 891 O O . GLY A 1 106 ? -7.316 6.986 15.609 1.00 48.47 106 GLY A O 1
ATOM 892 N N . VAL A 1 107 ? -8.677 5.545 14.551 1.00 55.47 107 VAL A N 1
ATOM 893 C CA . VAL A 1 107 ? -9.886 6.016 15.238 1.00 55.47 107 VAL A CA 1
ATOM 894 C C . VAL A 1 107 ? -10.077 5.118 16.459 1.00 55.47 107 VAL A C 1
ATOM 896 O O . VAL A 1 107 ? -10.097 3.891 16.330 1.00 55.47 107 VAL A O 1
ATOM 899 N N . GLU A 1 108 ? -10.168 5.713 17.647 1.00 53.91 108 GLU A N 1
ATOM 900 C CA . GLU A 1 108 ? -10.506 4.993 18.877 1.00 53.91 108 GLU A CA 1
ATOM 901 C C . GLU A 1 108 ? -12.028 5.006 19.082 1.00 53.91 108 GLU A C 1
ATOM 903 O O . GLU A 1 108 ? -12.691 6.026 18.883 1.00 53.91 108 GLU A O 1
ATOM 908 N N . GLY A 1 109 ? -12.590 3.869 19.485 1.00 56.53 109 GLY A N 1
ATOM 909 C CA . GLY A 1 109 ? -14.014 3.708 19.762 1.00 56.53 109 GLY A CA 1
ATOM 910 C C . GLY A 1 109 ? -14.267 2.567 20.743 1.00 56.53 109 GLY A C 1
ATOM 911 O O . GLY A 1 109 ? -13.350 1.836 21.123 1.00 56.53 109 GLY A O 1
ATOM 912 N N . LYS A 1 110 ? -15.517 2.431 21.194 1.00 56.50 110 LYS A N 1
ATOM 913 C CA . LYS A 1 110 ? -15.919 1.383 22.152 1.00 56.50 110 LYS A CA 1
ATOM 914 C C . LYS A 1 110 ? -16.679 0.227 21.499 1.00 56.50 110 LYS A C 1
ATOM 916 O O . LYS A 1 110 ? -16.497 -0.904 21.919 1.00 56.50 110 LYS A O 1
ATOM 921 N N . THR A 1 111 ? -17.482 0.505 20.473 1.00 58.81 111 THR A N 1
ATOM 922 C CA . THR A 1 111 ? -18.348 -0.455 19.760 1.00 58.81 111 THR A CA 1
ATOM 923 C C . THR A 1 111 ? -18.464 -0.063 18.283 1.00 58.81 111 THR A C 1
ATOM 925 O O . THR A 1 111 ? -18.171 1.082 17.936 1.00 58.81 111 THR A O 1
ATOM 928 N N . LYS A 1 112 ? -18.916 -0.968 17.400 1.00 60.16 112 LYS A N 1
ATOM 929 C CA . LYS A 1 112 ? -19.106 -0.693 15.955 1.00 60.16 112 LYS A CA 1
ATOM 930 C C . LYS A 1 112 ? -19.988 0.541 15.694 1.00 60.16 112 LYS A C 1
ATOM 932 O O . LYS A 1 112 ? -19.630 1.401 14.896 1.00 60.16 112 LYS A O 1
ATOM 937 N N . GLU A 1 113 ? -21.075 0.684 16.446 1.00 58.34 113 GLU A N 1
ATOM 938 C CA . GLU A 1 113 ? -22.000 1.826 16.363 1.00 58.34 113 GLU A CA 1
ATOM 939 C C . GLU A 1 113 ? -21.369 3.147 16.831 1.00 58.34 113 GLU A C 1
ATOM 941 O O . GLU A 1 113 ? -21.679 4.221 16.311 1.00 58.34 113 GLU A O 1
ATOM 946 N N . SER A 1 114 ? -20.448 3.079 17.800 1.00 58.03 114 SER A N 1
ATOM 947 C CA . SER A 1 114 ? -19.681 4.243 18.252 1.00 58.03 114 SER A CA 1
ATOM 948 C C . SER A 1 114 ? -18.755 4.771 17.163 1.00 58.03 114 SER A C 1
ATOM 950 O O . SER A 1 114 ? -18.409 5.949 17.213 1.00 58.03 114 SER A O 1
ATOM 952 N N . PHE A 1 115 ? -18.342 3.932 16.209 1.00 62.75 115 PHE A N 1
ATOM 953 C CA . PHE A 1 115 ? -17.593 4.392 15.052 1.00 62.75 115 PHE A CA 1
ATOM 954 C C . PHE A 1 115 ? -18.523 5.111 14.078 1.00 62.75 115 PHE A C 1
ATOM 956 O O . PHE A 1 115 ? -18.237 6.253 13.744 1.00 62.75 115 PHE A O 1
ATOM 963 N N . GLU A 1 116 ? -19.657 4.529 13.679 1.00 64.19 116 GLU A N 1
ATOM 964 C CA . GLU A 1 116 ? -20.540 5.132 12.660 1.00 64.19 116 GLU A CA 1
ATOM 965 C C . GLU A 1 116 ? -21.026 6.546 13.024 1.00 64.19 116 GLU A C 1
ATOM 967 O O . GLU A 1 116 ? -21.216 7.384 12.145 1.00 64.19 116 GLU A O 1
ATOM 972 N N . LYS A 1 117 ? -21.161 6.838 14.325 1.00 64.50 117 LYS A N 1
ATOM 973 C CA . LYS A 1 117 ? -21.531 8.164 14.853 1.00 64.50 117 LYS A CA 1
AT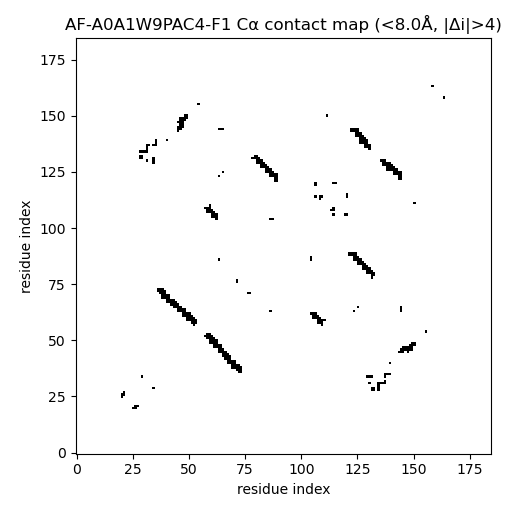OM 974 C C . LYS A 1 117 ? -20.339 9.095 15.119 1.00 64.50 117 LYS A C 1
ATOM 976 O O . LYS A 1 117 ? -20.538 10.216 15.582 1.00 64.50 117 LYS A O 1
ATOM 981 N N . ASN A 1 118 ? -19.106 8.650 14.878 1.00 64.44 118 ASN A N 1
ATOM 982 C CA . ASN A 1 118 ? -17.900 9.402 15.200 1.00 64.44 118 ASN A CA 1
ATOM 983 C C . ASN A 1 118 ? -17.601 10.465 14.120 1.00 64.44 118 ASN A C 1
ATOM 985 O O . ASN A 1 118 ? -17.305 10.100 12.979 1.00 64.44 118 ASN A O 1
ATOM 989 N N . PRO A 1 119 ? -17.579 11.770 14.459 1.00 62.06 119 PRO A N 1
ATOM 990 C CA . PRO A 1 119 ? -17.242 12.840 13.513 1.00 62.06 119 PRO A CA 1
ATOM 991 C C . PRO A 1 119 ? -15.796 12.768 12.989 1.00 62.06 119 PRO A C 1
ATOM 993 O O . PRO A 1 119 ? -15.479 13.367 11.962 1.00 62.06 119 PRO A O 1
ATOM 996 N N . TYR A 1 120 ? -14.914 12.016 13.655 1.00 61.12 120 TYR A N 1
ATOM 997 C CA . TYR A 1 120 ? -13.553 11.744 13.188 1.00 61.12 120 TYR A CA 1
ATOM 998 C C . TYR A 1 120 ? -13.479 10.623 12.139 1.00 61.12 120 TYR A C 1
ATOM 1000 O O . TYR A 1 120 ? -12.408 10.401 11.572 1.00 61.12 120 TYR A O 1
ATOM 1008 N N . TRP A 1 121 ? -14.591 9.945 11.814 1.00 66.44 121 TRP A N 1
ATOM 1009 C CA . TRP A 1 121 ? -14.658 9.009 10.686 1.00 66.44 121 TRP A CA 1
ATOM 1010 C C . TRP A 1 121 ? -14.762 9.761 9.355 1.00 66.44 121 TRP A C 1
ATOM 1012 O O . TRP A 1 121 ? -15.786 9.777 8.662 1.00 66.44 121 TRP A O 1
ATOM 1022 N N . LYS A 1 122 ? -13.644 10.376 8.983 1.00 69.38 122 LYS A N 1
ATOM 1023 C CA . LYS A 1 122 ? -13.465 11.067 7.710 1.00 69.38 122 LYS A CA 1
ATOM 1024 C C . LYS A 1 122 ? -13.133 10.081 6.592 1.00 69.38 122 LYS A C 1
ATOM 1026 O O . LYS A 1 122 ? -12.660 8.969 6.831 1.00 69.38 122 LYS A O 1
ATOM 1031 N N . THR A 1 123 ? -13.377 10.500 5.355 1.00 73.88 123 THR A N 1
ATOM 1032 C CA . THR A 1 123 ? -12.955 9.745 4.172 1.00 73.88 123 THR A CA 1
ATOM 1033 C C . THR A 1 123 ? -11.431 9.716 4.114 1.00 73.88 123 THR A C 1
ATOM 1035 O O . THR A 1 123 ? -10.785 10.766 4.173 1.00 73.88 123 THR A O 1
ATOM 1038 N N . VAL A 1 124 ? -10.869 8.510 4.027 1.00 77.94 124 VAL A N 1
ATOM 1039 C CA . VAL A 1 124 ? -9.429 8.273 3.898 1.00 77.94 124 VAL A CA 1
ATOM 1040 C C . VAL A 1 124 ? -9.118 7.933 2.446 1.00 77.94 124 VAL A C 1
ATOM 1042 O O . VAL A 1 124 ? -9.831 7.147 1.829 1.00 77.94 124 VAL A O 1
ATOM 1045 N N . PHE A 1 125 ? -8.036 8.487 1.923 1.00 82.25 125 PHE A N 1
ATOM 1046 C CA . PHE A 1 125 ? -7.440 8.145 0.641 1.00 82.25 125 PHE A CA 1
ATOM 1047 C C . PHE A 1 125 ? -6.175 7.345 0.882 1.00 82.25 125 PHE A C 1
ATOM 1049 O O . PHE A 1 125 ? -5.422 7.634 1.814 1.00 82.25 125 PHE A O 1
ATOM 1056 N N . VAL A 1 126 ? -5.931 6.362 0.028 1.00 82.31 126 VAL A N 1
ATOM 1057 C CA . VAL A 1 126 ? -4.692 5.595 0.016 1.00 82.31 126 VAL A CA 1
ATOM 1058 C C . VAL A 1 126 ? -3.967 5.810 -1.304 1.00 82.31 126 VAL A C 1
ATOM 1060 O O . VAL A 1 126 ? -4.523 5.572 -2.374 1.00 82.31 126 VAL A O 1
ATOM 1063 N N . LYS A 1 127 ? -2.716 6.264 -1.218 1.00 85.12 127 LYS A N 1
ATOM 1064 C CA . LYS A 1 127 ? -1.793 6.376 -2.353 1.00 85.12 127 LYS A CA 1
ATOM 1065 C C . LYS A 1 127 ? -0.825 5.203 -2.315 1.00 85.12 127 LYS A C 1
ATOM 1067 O O . LYS A 1 127 ? -0.112 5.046 -1.321 1.00 85.12 127 LYS A O 1
ATOM 1072 N N . LEU A 1 128 ? -0.808 4.385 -3.364 1.00 84.25 128 LEU A N 1
ATOM 1073 C CA . LEU A 1 128 ? 0.105 3.248 -3.477 1.00 84.25 128 LEU A CA 1
ATOM 1074 C C . LEU A 1 128 ? 1.311 3.624 -4.327 1.00 84.25 128 LEU A C 1
ATOM 1076 O O . LEU A 1 128 ? 1.172 4.087 -5.459 1.00 84.25 128 LEU A O 1
ATOM 1080 N N . PHE A 1 129 ? 2.490 3.351 -3.795 1.00 85.88 129 PHE A N 1
ATOM 1081 C CA . PHE A 1 129 ? 3.764 3.564 -4.450 1.00 85.88 129 PHE A CA 1
ATOM 1082 C C . PHE A 1 129 ? 4.500 2.242 -4.625 1.00 85.88 129 PHE A C 1
ATOM 1084 O O . PHE A 1 129 ? 4.434 1.374 -3.754 1.00 85.88 129 PHE A O 1
ATOM 1091 N N . ALA A 1 130 ? 5.254 2.119 -5.713 1.00 84.88 130 ALA A N 1
ATOM 1092 C CA . ALA A 1 130 ? 6.193 1.026 -5.922 1.00 84.88 130 ALA A CA 1
ATOM 1093 C C . ALA A 1 130 ? 7.615 1.536 -6.141 1.00 84.88 130 ALA A C 1
ATOM 1095 O O . ALA A 1 130 ? 7.830 2.629 -6.664 1.00 84.88 130 ALA A O 1
ATOM 1096 N N . GLN A 1 131 ? 8.585 0.722 -5.734 1.00 84.25 131 GLN A N 1
ATOM 1097 C CA . GLN A 1 131 ? 10.010 0.992 -5.884 1.00 84.25 131 GLN A CA 1
ATOM 1098 C C . GLN A 1 131 ? 10.749 -0.292 -6.264 1.00 84.25 131 GLN A C 1
ATOM 1100 O O . GLN A 1 131 ? 10.474 -1.356 -5.713 1.00 84.25 131 GLN A O 1
ATOM 1105 N N . SER A 1 132 ? 11.723 -0.187 -7.165 1.00 82.50 132 SER A N 1
ATOM 1106 C CA . SER A 1 132 ? 12.636 -1.276 -7.537 1.00 82.50 132 SER A CA 1
ATOM 1107 C C . SER A 1 132 ? 14.075 -0.901 -7.174 1.00 82.50 132 SER A C 1
ATOM 1109 O O . SER A 1 132 ? 14.508 0.187 -7.535 1.00 82.50 132 SER A O 1
ATOM 1111 N N . LYS A 1 133 ? 14.815 -1.750 -6.441 1.00 74.06 133 LYS A N 1
ATOM 1112 C CA . LYS A 1 133 ? 16.258 -1.594 -6.102 1.00 74.06 133 LYS A CA 1
ATOM 1113 C C . LYS A 1 133 ? 16.787 -0.140 -6.058 1.00 74.06 133 LYS A C 1
ATOM 1115 O O . LYS A 1 133 ? 17.566 0.268 -6.915 1.00 74.06 133 LYS A O 1
ATOM 1120 N N . GLY A 1 134 ? 16.371 0.642 -5.060 1.00 68.56 134 GLY A N 1
ATOM 1121 C CA . GLY A 1 134 ? 16.894 2.000 -4.833 1.00 68.56 134 GLY A CA 1
ATOM 1122 C C . GLY A 1 134 ? 16.480 3.067 -5.860 1.00 68.56 134 GLY A C 1
ATOM 1123 O O . GLY A 1 134 ? 16.941 4.199 -5.753 1.00 68.56 134 GLY A O 1
ATOM 1124 N N . SER A 1 135 ? 15.611 2.744 -6.827 1.00 74.88 135 SER A N 1
ATOM 1125 C CA . SER A 1 135 ? 14.965 3.730 -7.714 1.00 74.88 135 SER A CA 1
ATOM 1126 C C . SER A 1 135 ? 14.035 4.667 -6.938 1.00 74.88 135 SER A C 1
ATOM 1128 O O . SER A 1 135 ? 13.787 4.478 -5.750 1.00 74.88 135 SER A O 1
ATOM 1130 N N . GLN A 1 136 ? 13.517 5.706 -7.584 1.00 81.88 136 GLN A N 1
ATOM 1131 C CA . GLN A 1 136 ? 12.521 6.578 -6.962 1.00 81.88 136 GLN A CA 1
ATOM 1132 C C . GLN A 1 136 ? 11.173 5.860 -6.806 1.00 81.88 136 GLN A C 1
ATOM 1134 O O . GLN A 1 136 ? 10.851 4.944 -7.562 1.00 81.88 136 GLN A O 1
ATOM 1139 N N . TYR A 1 137 ? 10.383 6.285 -5.818 1.00 82.62 137 TYR A N 1
ATOM 1140 C CA . TYR A 1 137 ? 9.014 5.802 -5.660 1.00 82.62 137 TYR A CA 1
ATOM 1141 C C . TYR A 1 137 ? 8.134 6.298 -6.804 1.00 82.62 137 TYR A C 1
ATOM 1143 O O . TYR A 1 137 ? 8.118 7.486 -7.119 1.00 82.62 137 TYR A O 1
ATOM 1151 N N . VAL A 1 138 ? 7.359 5.384 -7.374 1.00 86.12 138 VAL A N 1
ATOM 1152 C CA . VAL A 1 138 ? 6.411 5.650 -8.455 1.00 86.12 138 VAL A CA 1
ATOM 1153 C C . VAL A 1 138 ? 5.003 5.487 -7.928 1.00 86.12 138 VAL A C 1
ATOM 1155 O O . VAL A 1 138 ? 4.683 4.445 -7.360 1.00 86.12 138 VAL A O 1
ATOM 1158 N N . LEU A 1 139 ? 4.153 6.489 -8.143 1.00 86.94 139 LEU A N 1
ATOM 1159 C CA . LEU A 1 139 ? 2.732 6.395 -7.827 1.00 86.94 139 LEU A CA 1
ATOM 1160 C C . LEU A 1 139 ? 2.042 5.434 -8.808 1.00 86.94 139 LEU A C 1
ATOM 1162 O O . LEU A 1 139 ? 2.008 5.692 -10.015 1.00 86.94 139 LEU A O 1
ATOM 1166 N N . LEU A 1 140 ? 1.482 4.347 -8.276 1.00 84.94 140 LEU A N 1
ATOM 1167 C CA . LEU A 1 140 ? 0.719 3.357 -9.038 1.00 84.94 140 LEU A CA 1
ATOM 1168 C C . LEU A 1 140 ? -0.771 3.694 -9.105 1.00 84.94 140 LEU A C 1
ATOM 1170 O O . LEU A 1 140 ? -1.418 3.396 -10.103 1.00 84.94 140 LEU A O 1
ATOM 1174 N N . GLY A 1 141 ? -1.313 4.327 -8.066 1.00 83.50 141 GLY A N 1
ATOM 1175 C CA . GLY A 1 141 ? -2.713 4.729 -8.039 1.00 83.50 141 GLY A CA 1
ATOM 1176 C C . GLY A 1 141 ? -3.141 5.329 -6.708 1.00 83.50 141 GLY A C 1
ATOM 1177 O O . GLY A 1 141 ? -2.422 5.258 -5.704 1.00 83.50 141 GLY A O 1
ATOM 1178 N N . GLU A 1 142 ? -4.328 5.925 -6.729 1.00 86.62 142 GLU A N 1
ATOM 1179 C CA . GLU A 1 142 ? -4.986 6.514 -5.568 1.00 86.62 142 GLU A CA 1
ATOM 1180 C C . GLU A 1 142 ? -6.405 5.949 -5.461 1.00 86.62 142 GLU A C 1
ATOM 1182 O O . GLU A 1 142 ? -7.136 5.918 -6.452 1.00 86.62 142 GLU A O 1
ATOM 1187 N N . TRP A 1 143 ? -6.793 5.499 -4.267 1.00 84.31 143 TRP A N 1
ATOM 1188 C CA . TRP A 1 143 ? -8.124 4.944 -4.011 1.00 84.31 143 TRP A CA 1
ATOM 1189 C C . TRP A 1 143 ? -8.751 5.552 -2.765 1.00 84.31 143 TRP A C 1
ATOM 1191 O O . TRP A 1 143 ? -8.071 5.855 -1.783 1.00 84.31 143 TRP A O 1
ATOM 1201 N N . GLU A 1 144 ? -10.074 5.671 -2.784 1.00 85.00 144 GLU A N 1
ATOM 1202 C CA . GLU A 1 144 ? -10.857 5.975 -1.591 1.00 85.00 144 GLU A CA 1
ATOM 1203 C C . GLU A 1 144 ? -11.031 4.706 -0.743 1.00 85.00 144 GLU A C 1
ATOM 1205 O O . GLU A 1 144 ? -11.391 3.631 -1.235 1.00 85.00 144 GLU A O 1
ATOM 1210 N N . VAL A 1 145 ? -10.754 4.814 0.556 1.00 80.19 145 VAL A N 1
ATOM 1211 C CA . VAL A 1 145 ? -10.938 3.711 1.498 1.00 80.19 145 VAL A CA 1
ATOM 1212 C C . VAL A 1 145 ? -12.421 3.582 1.825 1.00 80.19 145 VAL A C 1
ATOM 1214 O O . VAL A 1 145 ? -13.034 4.486 2.398 1.00 80.19 145 VAL A O 1
ATOM 1217 N N . SER A 1 146 ? -12.991 2.423 1.504 1.00 77.19 146 SER A N 1
ATOM 1218 C CA . SER A 1 146 ? -14.384 2.097 1.793 1.00 77.19 146 SER A CA 1
ATOM 1219 C C . SER A 1 146 ? -14.647 2.119 3.296 1.00 77.19 146 SER A C 1
ATOM 1221 O O . SER A 1 146 ? -13.822 1.679 4.092 1.00 77.19 146 SER A O 1
ATOM 1223 N N . LYS A 1 147 ? -15.850 2.532 3.705 1.00 75.62 147 LYS A N 1
ATOM 1224 C CA . LYS A 1 147 ? -16.293 2.511 5.114 1.00 75.62 147 LYS A CA 1
ATOM 1225 C C . LYS A 1 147 ? -16.702 1.115 5.622 1.00 75.62 147 LYS A C 1
ATOM 1227 O O . LYS A 1 147 ? -17.384 0.999 6.633 1.00 75.62 147 LYS A O 1
ATOM 1232 N N . LYS A 1 148 ? -16.313 0.044 4.928 1.00 76.62 148 LYS A N 1
ATOM 1233 C CA . LYS A 1 148 ? -16.629 -1.333 5.331 1.00 76.62 148 LYS A CA 1
ATOM 1234 C C . LYS A 1 148 ? -15.761 -1.718 6.533 1.00 76.62 148 LYS A C 1
ATOM 1236 O O . LYS A 1 148 ? -14.539 -1.692 6.415 1.00 76.62 148 LYS A O 1
ATOM 1241 N N . ILE A 1 149 ? -16.376 -2.062 7.667 1.00 76.19 149 ILE A N 1
ATOM 1242 C CA . ILE A 1 149 ? -15.676 -2.580 8.854 1.00 76.19 149 ILE A CA 1
ATOM 1243 C C . ILE A 1 149 ? -15.718 -4.108 8.839 1.00 76.19 149 ILE A C 1
ATOM 1245 O O . ILE A 1 149 ? -16.799 -4.693 8.833 1.00 76.19 149 ILE A O 1
ATOM 1249 N N . GLU A 1 150 ? -14.549 -4.737 8.928 1.00 74.25 150 GLU A N 1
ATOM 1250 C CA . GLU A 1 150 ? -14.398 -6.179 9.129 1.00 74.25 150 GLU A CA 1
ATOM 1251 C C . GLU A 1 150 ? -14.063 -6.451 10.605 1.00 74.25 150 GLU A C 1
ATOM 1253 O O . GLU A 1 150 ? -12.913 -6.658 11.002 1.00 74.25 150 GLU A O 1
ATOM 1258 N N . PHE A 1 151 ? -15.087 -6.354 11.452 1.00 74.12 151 PHE A N 1
ATOM 1259 C CA . PHE A 1 151 ? -14.996 -6.650 12.877 1.00 74.12 151 PHE A CA 1
ATOM 1260 C C . PHE A 1 151 ? -16.316 -7.227 13.376 1.00 74.12 151 PHE A C 1
ATOM 1262 O O . PHE A 1 151 ? -17.361 -6.580 13.279 1.00 74.12 151 PHE A O 1
ATOM 1269 N N . GLU A 1 152 ? -16.229 -8.421 13.948 1.00 72.81 152 GLU A N 1
ATOM 1270 C CA . GLU A 1 152 ? -17.280 -9.037 14.746 1.00 72.81 152 GLU A CA 1
ATOM 1271 C C . GLU A 1 152 ? -16.827 -9.009 16.203 1.00 72.81 152 GLU A C 1
ATOM 1273 O O . GLU A 1 152 ? -15.699 -9.400 16.527 1.00 72.81 152 GLU A O 1
ATOM 1278 N N . GLU A 1 153 ? -17.682 -8.471 17.069 1.00 66.25 153 GLU A N 1
ATOM 1279 C CA . GLU A 1 153 ? -17.397 -8.401 18.493 1.00 66.25 153 GLU A CA 1
ATOM 1280 C C . GLU A 1 153 ? -17.534 -9.807 19.091 1.00 66.25 153 GLU A C 1
ATOM 1282 O O . GLU A 1 153 ? -18.591 -10.422 18.939 1.00 66.25 153 GLU A O 1
ATOM 1287 N N . PRO A 1 154 ? -16.480 -10.360 19.721 1.00 69.75 154 PRO A N 1
ATOM 1288 C CA . PRO A 1 154 ? -16.567 -11.689 20.304 1.00 69.75 154 PRO A CA 1
ATOM 1289 C C . PRO A 1 154 ? -17.567 -11.691 21.462 1.00 69.75 154 PRO A C 1
ATOM 1291 O O . PRO A 1 154 ? -17.635 -10.736 22.240 1.00 69.75 154 PRO A O 1
ATOM 1294 N N . GLU A 1 155 ? -18.309 -12.789 21.609 1.00 66.25 155 GLU A N 1
ATOM 1295 C CA . GLU A 1 155 ? -19.186 -12.976 22.762 1.00 66.25 155 GLU A CA 1
ATOM 1296 C C . GLU A 1 155 ? -18.380 -12.844 24.069 1.00 66.25 155 GLU A C 1
ATOM 1298 O O . GLU A 1 155 ? -17.245 -13.327 24.155 1.00 66.25 155 GLU A O 1
ATOM 1303 N N . PRO A 1 156 ? -18.916 -12.171 25.103 1.00 57.06 156 PRO A N 1
ATOM 1304 C CA . PRO A 1 156 ? -18.161 -11.853 26.307 1.00 57.06 156 PRO A CA 1
ATOM 1305 C C . PRO A 1 156 ? -17.849 -13.116 27.123 1.00 57.06 156 PRO A C 1
ATOM 1307 O O . PRO A 1 156 ? -18.646 -13.553 27.956 1.00 57.06 156 PRO A O 1
ATOM 1310 N N . VAL A 1 157 ? -16.654 -13.678 26.931 1.00 57.44 157 VAL A N 1
ATOM 1311 C CA . VAL A 1 157 ? -16.142 -14.797 27.730 1.00 57.44 157 VAL A CA 1
ATOM 1312 C C . VAL A 1 157 ? -15.567 -14.258 29.049 1.00 57.44 157 VAL A C 1
ATOM 1314 O O . VAL A 1 157 ? -14.558 -13.557 29.054 1.00 57.44 157 VAL A O 1
ATOM 1317 N N . GLY A 1 158 ? -16.201 -14.579 30.184 1.00 54.53 158 GLY A N 1
ATOM 1318 C CA . GLY A 1 158 ? -15.576 -14.442 31.512 1.00 54.53 158 GLY A CA 1
ATOM 1319 C C . GLY A 1 158 ? -15.809 -13.145 32.305 1.00 54.53 158 GLY A C 1
ATOM 1320 O O . GLY A 1 158 ? -14.958 -12.767 33.108 1.00 54.53 158 GLY A O 1
ATOM 1321 N N . LEU A 1 159 ? -16.950 -12.461 32.159 1.00 52.06 159 LEU A N 1
ATOM 1322 C CA . LEU A 1 159 ? -17.334 -11.410 33.119 1.00 52.06 159 LEU A CA 1
ATOM 1323 C C . LEU A 1 159 ? -17.575 -12.033 34.514 1.00 52.06 159 LEU A C 1
ATOM 1325 O O . LEU A 1 159 ? -18.452 -12.893 34.618 1.00 52.06 159 LEU A O 1
ATOM 1329 N N . PRO A 1 160 ? -16.888 -11.605 35.596 1.00 53.12 160 PRO A N 1
ATOM 1330 C CA . PRO A 1 160 ? -17.210 -12.070 36.943 1.00 53.12 160 PRO A CA 1
ATOM 1331 C C . PRO A 1 160 ? -18.648 -11.653 37.279 1.00 53.12 160 PRO A C 1
ATOM 1333 O O . PRO A 1 160 ? -18.971 -10.461 37.254 1.00 53.12 160 PRO A O 1
ATOM 1336 N N . GLU A 1 161 ? -19.512 -12.625 37.590 1.00 56.28 161 GLU A N 1
ATOM 1337 C CA . GLU A 1 161 ? -20.965 -12.464 37.800 1.00 56.28 161 GLU A CA 1
ATOM 1338 C C . GLU A 1 161 ? -21.344 -11.279 38.703 1.00 56.28 161 GLU A C 1
ATOM 1340 O O . GLU A 1 161 ? -22.374 -10.637 38.498 1.00 56.28 161 GLU A O 1
ATOM 1345 N N . LYS A 1 162 ? -20.465 -10.903 39.640 1.00 51.28 162 LYS A N 1
ATOM 1346 C CA . LYS A 1 162 ? -20.656 -9.764 40.548 1.00 51.28 162 LYS A CA 1
ATOM 1347 C C . LYS A 1 162 ? -20.857 -8.410 39.851 1.00 51.28 162 LYS A C 1
ATOM 1349 O O . LYS A 1 162 ? -21.537 -7.560 40.420 1.00 51.28 162 LYS A O 1
ATOM 1354 N N . LYS A 1 163 ? -20.312 -8.179 38.647 1.00 54.66 163 LYS A N 1
ATOM 1355 C CA . LYS A 1 163 ? -20.535 -6.911 37.915 1.00 54.66 163 LYS A CA 1
ATOM 1356 C C . LYS A 1 163 ? -21.862 -6.881 37.158 1.00 54.66 163 LYS A C 1
ATOM 1358 O O . LYS A 1 163 ? -22.513 -5.843 37.151 1.00 54.66 163 LYS A O 1
ATOM 1363 N N . LYS A 1 164 ? -22.311 -8.024 36.621 1.00 53.00 164 LYS A N 1
ATOM 1364 C CA . LYS A 1 164 ? -23.613 -8.133 35.935 1.00 53.00 164 LYS A CA 1
ATOM 1365 C C . LYS A 1 164 ? -24.789 -7.869 36.880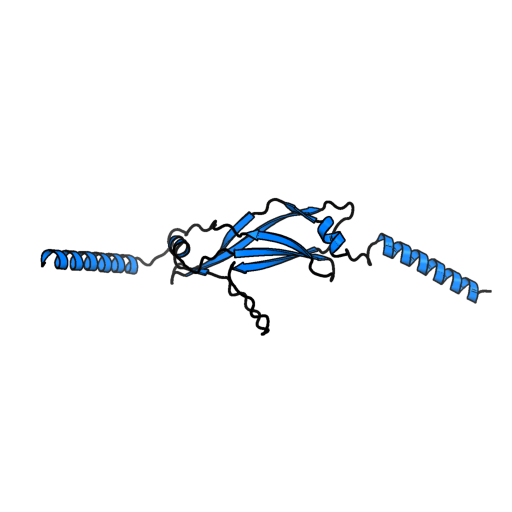 1.00 53.00 164 LYS A C 1
ATOM 1367 O O . LYS A 1 164 ? -25.792 -7.305 36.454 1.00 53.00 164 LYS A O 1
ATOM 1372 N N . ILE A 1 165 ? -24.661 -8.257 38.151 1.00 54.28 165 ILE A N 1
ATOM 1373 C CA . ILE A 1 165 ? -25.691 -8.014 39.171 1.00 54.28 165 ILE A CA 1
ATOM 1374 C C . ILE A 1 165 ? -25.740 -6.525 39.548 1.00 54.28 165 ILE A C 1
ATOM 1376 O O . ILE A 1 165 ? -26.829 -5.960 39.594 1.00 54.28 165 ILE A O 1
ATOM 1380 N N . LYS A 1 166 ? -24.581 -5.867 39.715 1.00 55.31 166 LYS A N 1
ATOM 1381 C CA . LYS A 1 166 ? -24.515 -4.426 40.020 1.00 55.31 166 LYS A CA 1
ATOM 1382 C C . LYS A 1 166 ? -25.035 -3.542 38.886 1.00 55.31 166 LYS A C 1
ATOM 1384 O O . LYS A 1 166 ? -25.838 -2.662 39.146 1.00 55.31 166 LYS A O 1
ATOM 1389 N N . GLU A 1 167 ? -24.664 -3.802 37.631 1.00 57.62 167 GLU A N 1
ATOM 1390 C CA . GLU A 1 167 ? -25.154 -2.993 36.500 1.00 57.62 167 GLU A CA 1
ATOM 1391 C C . GLU A 1 167 ? -26.654 -3.194 36.234 1.00 57.62 167 GLU A C 1
ATOM 1393 O O . GLU A 1 167 ? -27.349 -2.243 35.869 1.00 57.62 167 GLU A O 1
ATOM 1398 N N . LYS A 1 168 ? -27.192 -4.403 36.464 1.00 56.38 168 LYS A N 1
ATOM 1399 C CA . LYS A 1 168 ? -28.647 -4.632 36.429 1.00 56.38 168 LYS A CA 1
ATOM 1400 C C . LYS A 1 168 ? -29.374 -3.928 37.577 1.00 56.38 168 LYS A C 1
ATOM 1402 O O . LYS A 1 168 ? -30.443 -3.376 37.342 1.00 56.38 168 LYS A O 1
ATOM 1407 N N . GLN A 1 169 ? -28.802 -3.906 38.782 1.00 54.34 169 GLN A N 1
ATOM 1408 C CA . GLN A 1 169 ? -29.374 -3.169 39.912 1.00 54.34 169 GLN A CA 1
ATOM 1409 C C . GLN A 1 169 ? -29.351 -1.655 39.664 1.00 54.34 169 GLN A C 1
ATOM 1411 O O . GLN A 1 169 ? -30.413 -1.038 39.702 1.00 54.34 169 GLN A O 1
ATOM 1416 N N . ASP A 1 170 ? -28.213 -1.087 39.259 1.00 55.25 170 ASP A N 1
ATOM 1417 C CA . ASP A 1 170 ? -28.061 0.355 39.009 1.00 55.25 170 ASP A CA 1
ATOM 1418 C C . ASP A 1 170 ? -28.931 0.856 37.838 1.00 55.25 170 ASP A C 1
ATOM 1420 O O . ASP A 1 170 ? -29.437 1.980 37.864 1.00 55.25 170 ASP A O 1
ATOM 1424 N N . SER A 1 171 ? -29.136 0.035 36.799 1.00 57.75 171 SER A N 1
ATOM 1425 C CA . SER A 1 171 ? -30.038 0.373 35.685 1.00 57.75 171 SER A CA 1
ATOM 1426 C C . SER A 1 171 ? -31.516 0.262 36.068 1.00 57.75 171 SER A C 1
ATOM 1428 O O . SER A 1 171 ? -32.310 1.114 35.667 1.00 57.75 171 SER A O 1
ATOM 1430 N N . SER A 1 172 ? -31.888 -0.727 36.890 1.00 60.03 172 SER A N 1
ATOM 1431 C CA . SER A 1 172 ? -33.257 -0.867 37.405 1.00 60.03 172 SER A CA 1
ATOM 1432 C C . SER A 1 172 ? -33.636 0.233 38.406 1.00 60.03 172 SER A C 1
ATOM 1434 O O . SER A 1 172 ? -34.760 0.737 38.366 1.00 60.03 172 SER A O 1
ATOM 1436 N N . GLU A 1 173 ? -32.694 0.679 39.244 1.00 59.59 173 GLU A N 1
ATOM 1437 C CA . GLU A 1 173 ? -32.899 1.784 40.186 1.00 59.59 173 GLU A CA 1
ATOM 1438 C C . GLU A 1 173 ? -33.003 3.135 39.471 1.00 59.59 173 GLU A C 1
ATOM 1440 O O . GLU A 1 173 ? -33.854 3.952 39.827 1.00 59.59 173 GLU A O 1
ATOM 1445 N N . LYS A 1 174 ? -32.222 3.354 38.403 1.00 59.38 174 LYS A N 1
ATOM 1446 C CA . LYS A 1 174 ? -32.345 4.562 37.574 1.00 59.38 174 LYS A CA 1
ATOM 1447 C C . LYS A 1 174 ? -33.695 4.642 36.861 1.00 59.38 174 LYS A C 1
ATOM 1449 O O . LYS A 1 174 ? -34.354 5.672 36.991 1.00 59.38 174 LYS A O 1
ATOM 1454 N N . LEU A 1 175 ? -34.159 3.554 36.234 1.00 61.16 175 LEU A N 1
ATOM 1455 C CA . LEU A 1 175 ? -35.487 3.507 35.600 1.00 61.16 175 LEU A CA 1
ATOM 1456 C C . LEU A 1 175 ? -36.634 3.714 36.604 1.00 61.16 175 LEU A C 1
ATOM 1458 O O . LEU A 1 175 ? -37.631 4.359 36.284 1.00 61.16 175 LEU A O 1
ATOM 1462 N N . SER A 1 176 ? -36.497 3.176 37.819 1.00 58.28 176 SER A N 1
ATOM 1463 C CA . SER A 1 176 ? -37.447 3.388 38.919 1.00 58.28 176 SER A CA 1
ATOM 1464 C C . SER A 1 176 ? -37.481 4.857 39.365 1.00 58.28 176 SER A C 1
ATOM 1466 O O . SER A 1 176 ? -38.552 5.437 39.548 1.00 58.28 176 SER A O 1
ATOM 1468 N N . SER A 1 177 ? -36.312 5.495 39.472 1.00 58.00 177 SER A N 1
ATOM 1469 C CA . SER A 1 177 ? -36.192 6.895 39.892 1.00 58.00 177 SER A CA 1
ATOM 1470 C C . SER A 1 177 ? -36.669 7.909 38.844 1.00 58.00 177 SER A C 1
ATOM 1472 O O . SER A 1 177 ? -37.139 8.982 39.218 1.00 58.00 177 SER A O 1
ATOM 1474 N N . GLU A 1 178 ? -36.580 7.583 37.551 1.00 63.91 178 GLU A N 1
ATOM 1475 C CA . GLU A 1 178 ? -37.085 8.425 36.459 1.00 63.91 178 GLU A CA 1
ATOM 1476 C C . GLU A 1 178 ? -38.607 8.336 36.335 1.00 63.91 178 GLU A C 1
ATOM 1478 O O . GLU A 1 178 ? -39.263 9.376 36.324 1.00 63.91 178 GLU A O 1
ATOM 1483 N N . LYS A 1 179 ? -39.190 7.130 36.394 1.00 61.56 179 LYS A N 1
ATOM 1484 C CA . LYS A 1 179 ? -40.657 6.966 36.401 1.00 61.56 179 LYS A CA 1
ATOM 1485 C C . LYS A 1 179 ? -41.323 7.673 37.579 1.00 61.56 179 LYS A C 1
ATOM 1487 O O . LYS A 1 179 ? -42.346 8.328 37.415 1.00 61.56 179 LYS A O 1
ATOM 1492 N N . LYS A 1 180 ? -40.701 7.624 38.760 1.00 57.72 180 LYS A N 1
ATOM 1493 C CA . LYS A 1 180 ? -41.221 8.301 39.957 1.00 57.72 180 LYS A CA 1
ATOM 1494 C C . LYS A 1 180 ? -41.140 9.832 39.876 1.00 57.72 180 LYS A C 1
ATOM 1496 O O . LYS A 1 180 ? -41.849 10.512 40.606 1.00 57.72 180 LYS A O 1
ATOM 1501 N N . LYS A 1 181 ? -40.277 10.390 39.018 1.00 59.28 181 LYS A N 1
ATOM 1502 C CA . LYS A 1 181 ? -40.200 11.840 38.764 1.00 59.28 181 LYS A CA 1
ATOM 1503 C C . LYS A 1 181 ? -41.207 12.311 37.716 1.00 59.28 181 LYS A C 1
ATOM 1505 O O . LYS A 1 181 ? -41.574 13.482 37.746 1.00 59.28 181 LYS A O 1
ATOM 1510 N N . GLU A 1 182 ? -41.643 11.431 36.819 1.00 59.38 182 GLU A N 1
ATOM 1511 C CA . GLU A 1 182 ? -42.687 11.730 35.832 1.00 59.38 182 GLU A CA 1
ATOM 1512 C C . GLU A 1 182 ? -44.100 11.699 36.436 1.00 59.38 182 GLU A C 1
ATOM 1514 O O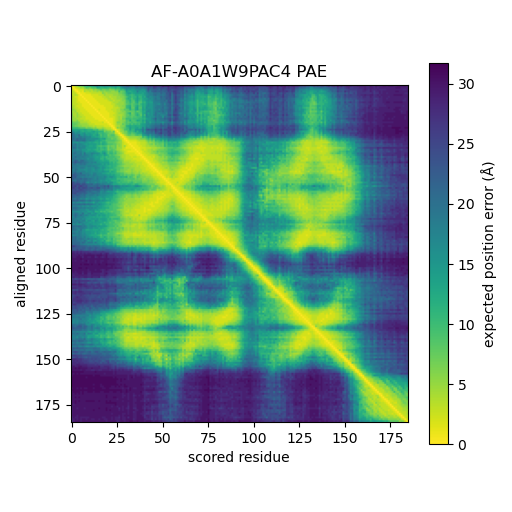 . GLU A 1 182 ? -44.930 12.496 36.026 1.00 59.38 182 GLU A O 1
ATOM 1519 N N . GLU A 1 183 ? -44.361 10.880 37.462 1.00 56.19 183 GLU A N 1
ATOM 1520 C CA . GLU A 1 183 ? -45.671 10.824 38.148 1.00 56.19 183 GLU A CA 1
ATOM 1521 C C . GLU A 1 183 ? -45.949 11.994 39.123 1.00 56.19 183 GLU A C 1
ATOM 1523 O O . GLU A 1 183 ? -47.051 12.094 39.656 1.00 56.19 183 GLU A O 1
ATOM 1528 N N . ILE A 1 184 ? -44.971 12.874 39.389 1.00 56.44 184 ILE A N 1
ATOM 1529 C CA . ILE A 1 184 ? -45.084 13.993 40.358 1.00 56.44 184 ILE A CA 1
ATOM 1530 C C . ILE A 1 184 ? -45.208 15.367 39.646 1.00 56.44 184 ILE A C 1
ATOM 1532 O O . ILE A 1 184 ? -45.170 16.416 40.289 1.00 56.44 184 ILE A O 1
ATOM 1536 N N . LYS A 1 185 ? -45.374 15.392 38.318 1.00 47.34 185 LYS A N 1
ATOM 1537 C CA . LYS A 1 185 ? -45.686 16.602 37.534 1.00 47.34 185 LYS A CA 1
ATOM 1538 C C . LYS A 1 185 ? -47.110 16.561 37.003 1.00 47.34 185 LYS A C 1
ATOM 1540 O O . LYS A 1 185 ? -47.702 17.658 36.927 1.00 47.34 185 LYS A O 1
#

Mean predicted aligned error: 15.84 Å

Nearest PDB structures (foldseek):
  4qqv-assembly2_C  TM=3.354E-01  e=9.447E-01  Mus musculus
  4v96-assembly1_AN  TM=2.731E-01  e=3.136E+00  Lactococcus phage TP901-1
  4qqv-assembly1_B  TM=2.967E-01  e=3.723E+00  Mus musculus
  2yn3-assembly3_D  TM=3.270E-01  e=7.825E+00  Salmonella enterica subsp. enterica serovar Typhimurium str. LT2

pLDDT: mean 72.0, std 14.75, range [27.98, 94.94]

Radius of gyration: 29.99 Å; Cα contacts (8 Å, |Δi|>4): 222; chains: 1; bounding box: 101×38×68 Å

Solvent-accessible surface area (backbone atoms only — not comparable to full-atom values): 11384 Å² total; per-residue (Å²): 114,69,70,61,53,53,51,50,52,52,51,53,50,50,51,53,50,49,53,50,41,63,73,70,44,79,79,68,68,60,49,54,70,58,49,54,74,25,50,45,83,40,77,77,44,44,31,29,36,73,77,43,79,38,84,80,77,60,39,32,29,41,29,82,44,77,47,68,43,77,42,76,72,46,96,63,88,85,67,70,72,46,80,48,77,48,78,43,53,83,83,67,77,83,74,93,79,72,99,71,96,68,92,72,76,60,55,78,35,68,48,77,67,53,44,78,73,35,90,82,71,60,59,34,36,38,39,36,29,40,31,32,79,90,44,60,75,31,80,74,49,75,45,74,48,44,91,48,69,67,77,79,84,75,79,86,82,79,76,64,66,74,55,62,55,50,55,53,48,56,52,52,50,49,55,52,56,50,54,61,57,62,77,75,113